Protein 8VJN (pdb70)

Secondary structure (DSSP, 8-state):
-TTHHHHHHHHHHHHHHHHHHTT-SSHHHHHHHHHHHHHHHHHHHHHHHHH-/-TTHHHHHHHHHHHHHHHHHHTT-SSHHHHHHHHHHHHHHHHHHHHHHHH-/-TTHHHHHHHHHHHHHHHHHHTT-SSHHHHHHHHHHHHHHHHHHHHHHHHH-/--SHHHHHHHHHHHHHHHHHGGG-SSHHHHHHHHHHHHHHHHHHHHHHHHH-

Radius of gyration: 17.97 Å; Cα contacts (8 Å, |Δi|>4): 134; chains: 4; bounding box: 49×28×46 Å

Nearest PDB structures (foldseek):
  8vjn-assembly2_D  TM=9.919E-01  e=1.220E-06  Myxococcus xanthus
  8vjn-assembly2_B  TM=1.003E+00  e=1.495E-06  Myxococcus xanthus
  1tmx-assembly1_A  TM=6.939E-01  e=4.596E+00  Pimelobacter simplex
  7p4t-assembly1_B  TM=7.097E-01  e=5.630E+00  Mus musculus
  7p4t-assembly1_A  TM=6.017E-01  e=5.630E+00  Mus musculus

Solvent-accessible surface area: 11052 Å² total; per-residue (Å²): 88,90,21,92,140,12,9,53,154,9,48,65,6,0,78,107,0,27,68,24,1,70,116,30,164,88,68,24,18,85,49,6,0,63,76,0,0,84,19,0,53,54,22,0,110,40,0,74,116,14,24,93,138,85,27,99,138,13,13,50,156,8,58,62,5,13,100,106,0,39,66,21,0,83,127,29,171,64,45,16,16,84,24,5,0,68,32,2,13,105,11,0,130,42,2,0,93,42,0,91,135,24,70,120,92,27,102,190,27,25,48,145,6,67,67,6,0,88,93,0,39,63,20,1,90,117,37,172,58,59,8,16,89,26,5,0,67,20,5,3,104,9,0,78,66,7,2,97,80,0,68,101,20,41,98,142,86,32,105,193,31,21,51,154,7,50,69,6,0,76,94,0,30,72,20,2,91,114,29,167,88,60,36,17,86,56,4,0,68,80,2,1,96,29,0,69,64,23,0,89,57,0,65,117,22,35,98

Structure (mmCIF, N/CA/C/O backbone):
data_8VJN
#
_entry.id   8VJN
#
_cell.length_a   87.566
_cell.length_b   27.999
_cell.length_c   86.469
_cell.angle_alpha   90.00
_cell.angle_beta   96.83
_cell.angle_gamma   90.00
#
_symmetry.space_group_name_H-M   'C 1 2 1'
#
loop_
_entity.id
_entity.type
_entity.pdbx_description
1 polymer 'Encapsulin nanocompartment cargo protein EncD'
2 non-polymer 'FLAVIN MONONUCLEOTIDE'
3 water water
#
loop_
_atom_site.group_PDB
_atom_site.id
_atom_site.type_symbol
_atom_site.label_atom_id
_atom_site.label_alt_id
_atom_site.label_comp_id
_atom_site.label_asym_id
_atom_site.label_entity_id
_atom_site.label_seq_id
_atom_site.pdbx_PDB_ins_code
_atom_site.Cartn_x
_atom_site.Cartn_y
_atom_site.Cartn_z
_atom_site.occupancy
_atom_site.B_iso_or_equiv
_atom_site.auth_seq_id
_atom_site.auth_comp_id
_atom_site.auth_asym_id
_atom_site.auth_atom_id
_atom_site.pdbx_PDB_model_num
ATOM 1 N N . SER A 1 15 ? 8.187 -1.950 1.287 1.00 98.51 8 SER A N 1
ATOM 2 C CA . SER A 1 15 ? 9.249 -1.354 2.134 1.00 90.33 8 SER A CA 1
ATOM 3 C C . SER A 1 15 ? 10.105 -0.421 1.291 1.00 85.81 8 SER A C 1
ATOM 4 O O . SER A 1 15 ? 10.524 -0.830 0.197 1.00 72.74 8 SER A O 1
ATOM 7 N N . ALA A 1 16 ? 10.320 0.795 1.783 1.00 70.76 9 ALA A N 1
ATOM 8 C CA . ALA A 1 16 ? 11.234 1.705 1.070 1.00 70.62 9 ALA A CA 1
ATOM 9 C C . ALA A 1 16 ? 12.659 1.418 1.549 1.00 65.42 9 ALA A C 1
ATOM 10 O O . ALA A 1 16 ? 13.547 2.234 1.291 1.00 70.88 9 ALA A O 1
ATOM 12 N N . PHE A 1 17 ? 12.861 0.283 2.217 1.00 56.69 10 PHE A N 1
ATOM 13 C CA . PHE A 1 17 ? 14.205 -0.080 2.629 1.00 52.64 10 PHE A CA 1
ATOM 14 C C . PHE A 1 17 ? 14.733 -1.306 1.889 1.00 48.34 10 PHE A C 1
ATOM 15 O O . PHE A 1 17 ? 15.814 -1.805 2.228 1.00 50.09 10 PHE A O 1
ATOM 23 N N . ASP A 1 18 ? 14.015 -1.784 0.870 1.00 51.06 11 ASP A N 1
ATOM 24 C CA . ASP A 1 18 ? 14.429 -3.007 0.187 1.00 46.80 11 ASP A CA 1
ATOM 25 C C . ASP A 1 18 ? 15.768 -2.811 -0.527 1.00 44.22 11 ASP A C 1
ATOM 26 O O . ASP A 1 18 ? 16.688 -3.643 -0.383 1.00 45.17 11 ASP A O 1
ATOM 31 N N . ARG A 1 19 ? 15.933 -1.667 -1.219 1.00 36.14 12 ARG A N 1
ATOM 32 C CA . ARG A 1 19 ? 17.208 -1.388 -1.888 1.00 47.39 12 ARG A CA 1
ATOM 33 C C . ARG A 1 19 ? 18.311 -1.164 -0.866 1.00 41.86 12 ARG A C 1
ATOM 34 O O . ARG A 1 19 ? 19.468 -1.601 -1.054 1.00 43.63 12 ARG A O 1
ATOM 42 N N . ASP A 1 20 ? 17.949 -0.494 0.228 1.00 50.74 13 ASP A N 1
ATOM 43 C CA . ASP A 1 20 ? 18.879 -0.244 1.311 1.00 33.39 13 ASP A CA 1
ATOM 44 C C . ASP A 1 20 ? 19.481 -1.528 1.816 1.00 32.72 13 ASP A C 1
ATOM 45 O O . ASP A 1 20 ? 20.700 -1.657 1.858 1.00 35.97 13 ASP A O 1
ATOM 50 N N . PHE A 1 21 ? 18.646 -2.505 2.173 1.00 27.64 14 PHE A N 1
ATOM 51 C CA . PHE A 1 21 ? 19.184 -3.730 2.767 1.00 38.14 14 PHE A CA 1
ATOM 52 C C . PHE A 1 21 ? 19.990 -4.530 1.760 1.00 46.39 14 PHE A C 1
ATOM 53 O O . PHE A 1 21 ? 20.999 -5.167 2.136 1.00 36.04 14 PHE A O 1
ATOM 61 N N . GLY A 1 22 ? 19.607 -4.444 0.469 1.00 46.09 15 GLY A N 1
ATOM 62 C CA . GLY A 1 22 ? 20.425 -5.061 -0.563 1.00 30.09 15 GLY A CA 1
ATOM 63 C C . GLY A 1 22 ? 21.834 -4.516 -0.623 1.00 47.12 15 GLY A C 1
ATOM 64 O O . GLY A 1 22 ? 22.754 -5.229 -1.061 1.00 25.76 15 GLY A O 1
ATOM 65 N N . TYR A 1 23 ? 22.027 -3.249 -0.209 1.00 36.92 16 TYR A N 1
ATOM 66 C CA . TYR A 1 23 ? 23.378 -2.695 -0.093 1.00 30.93 16 TYR A CA 1
ATOM 67 C C . TYR A 1 23 ? 23.951 -2.802 1.321 1.00 39.24 16 TYR A C 1
ATOM 68 O O . TYR A 1 23 ? 25.177 -2.865 1.493 1.00 32.30 16 TYR A O 1
ATOM 77 N N . LEU A 1 24 ? 23.081 -2.846 2.327 1.00 33.28 17 LEU A N 1
ATOM 78 C CA . LEU A 1 24 ? 23.509 -2.794 3.719 1.00 35.10 17 LEU A CA 1
ATOM 79 C C . LEU A 1 24 ? 24.242 -4.062 4.114 1.00 40.35 17 LEU A C 1
ATOM 80 O O . LEU A 1 24 ? 25.324 -3.997 4.725 1.00 35.27 17 LEU A O 1
ATOM 85 N N . MET A 1 25 ? 23.678 -5.235 3.772 1.00 34.56 18 MET A N 1
ATOM 86 C CA . MET A 1 25 ? 24.342 -6.481 4.168 1.00 41.70 18 MET A CA 1
ATOM 87 C C . MET A 1 25 ? 25.713 -6.705 3.515 1.00 34.23 18 MET A C 1
ATOM 88 O O . MET A 1 25 ? 26.649 -7.099 4.253 1.00 41.25 18 MET A O 1
ATOM 93 N N . PRO A 1 26 ? 25.941 -6.476 2.210 1.00 36.25 19 PRO A N 1
ATOM 94 C CA . PRO A 1 26 ? 27.329 -6.541 1.700 1.00 40.21 19 PRO A CA 1
ATOM 95 C C . PRO A 1 26 ? 28.269 -5.559 2.382 1.00 39.80 19 PRO A C 1
ATOM 96 O O . PRO A 1 26 ? 29.458 -5.863 2.557 1.00 40.32 19 PRO A O 1
ATOM 100 N N . PHE A 1 27 ? 27.755 -4.388 2.777 1.00 39.58 20 PHE A N 1
ATOM 101 C CA . PHE A 1 27 ? 28.558 -3.417 3.508 1.00 39.22 20 PHE A CA 1
ATOM 102 C C . PHE A 1 27 ? 29.009 -3.977 4.858 1.00 33.39 20 PHE A C 1
ATOM 103 O O . PHE A 1 27 ? 30.193 -3.884 5.216 1.00 36.66 20 PHE A O 1
ATOM 111 N N . LEU A 1 28 ? 28.076 -4.552 5.619 1.00 35.35 21 LEU A N 1
ATOM 112 C CA . LEU A 1 28 ? 28.430 -5.245 6.867 1.00 46.38 21 LEU A CA 1
ATOM 113 C C . LEU A 1 28 ? 29.495 -6.314 6.641 1.00 45.22 21 LEU A C 1
ATOM 114 O O . LEU A 1 28 ? 30.422 -6.456 7.453 1.00 43.27 21 LEU A O 1
ATOM 119 N N . ASP A 1 29 ? 29.402 -7.048 5.525 1.00 39.77 22 ASP A N 1
ATOM 120 C CA . ASP A 1 29 ? 30.431 -8.043 5.234 1.00 39.65 22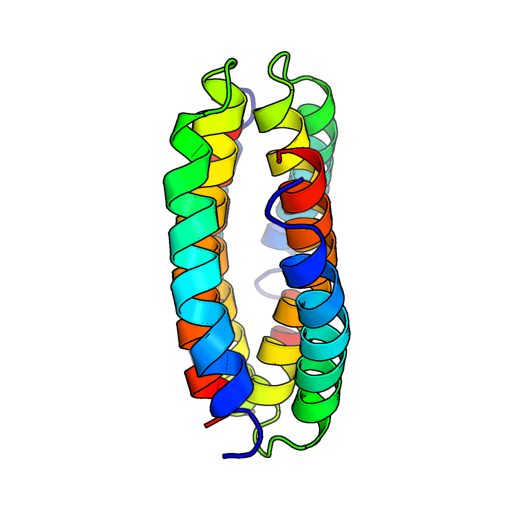 ASP A CA 1
ATOM 121 C C . ASP A 1 29 ? 31.796 -7.394 5.010 1.00 40.85 22 ASP A C 1
ATOM 122 O O . ASP A 1 29 ? 32.813 -7.865 5.544 1.00 39.44 22 ASP A O 1
ATOM 127 N N . ARG A 1 30 ? 31.833 -6.307 4.239 1.00 39.74 23 ARG A N 1
ATOM 128 C CA . ARG A 1 30 ? 33.100 -5.619 4.006 1.00 41.22 23 ARG A CA 1
ATOM 129 C C . ARG A 1 30 ? 33.701 -5.064 5.299 1.00 44.38 23 ARG A C 1
ATOM 130 O O . ARG A 1 30 ? 34.926 -5.103 5.477 1.00 57.42 23 ARG A O 1
ATOM 138 N N . VAL A 1 31 ? 32.875 -4.583 6.235 1.00 35.59 24 VAL A N 1
ATOM 139 C CA . VAL A 1 31 ? 33.472 -4.098 7.487 1.00 49.50 24 VAL A CA 1
ATOM 140 C C . VAL A 1 31 ? 33.996 -5.270 8.323 1.00 39.15 24 VAL A C 1
ATOM 141 O O . VAL A 1 31 ? 35.053 -5.166 8.968 1.00 42.56 24 VAL A O 1
ATOM 145 N N . ALA A 1 32 ? 33.305 -6.416 8.275 1.00 34.68 25 ALA A N 1
ATOM 146 C CA . ALA A 1 32 ? 33.817 -7.605 8.961 1.00 44.53 25 ALA A CA 1
ATOM 147 C C . ALA A 1 32 ? 35.150 -8.041 8.381 1.00 38.09 25 ALA A C 1
ATOM 148 O O . ALA A 1 32 ? 36.077 -8.375 9.123 1.00 48.11 25 ALA A O 1
ATOM 150 N N . ALA A 1 33 ? 35.282 -7.995 7.058 1.00 50.79 26 ALA A N 1
ATOM 151 C CA . ALA A 1 33 ? 36.555 -8.351 6.433 1.00 45.73 26 ALA A CA 1
ATOM 152 C C . ALA A 1 33 ? 37.636 -7.334 6.755 1.00 43.33 26 ALA A C 1
ATOM 153 O O . ALA A 1 33 ? 38.808 -7.687 6.901 1.00 58.57 26 ALA A O 1
ATOM 155 N N . ALA A 1 34 ? 37.268 -6.066 6.867 1.00 51.01 27 ALA A N 1
ATOM 156 C CA . ALA A 1 34 ? 38.266 -5.054 7.143 1.00 44.41 27 ALA A CA 1
ATOM 157 C C . ALA A 1 34 ? 38.711 -5.086 8.595 1.00 52.24 27 ALA A C 1
ATOM 158 O O . ALA A 1 34 ? 39.756 -4.515 8.924 1.00 54.90 27 ALA A O 1
ATOM 160 N N . ALA A 1 35 ? 37.928 -5.729 9.464 1.00 53.64 28 ALA A N 1
ATOM 161 C CA . ALA A 1 35 ? 38.327 -5.873 10.861 1.00 49.63 28 ALA A CA 1
ATOM 162 C C . ALA A 1 35 ? 39.672 -6.574 10.990 1.00 57.04 28 ALA A C 1
ATOM 163 O O . ALA A 1 35 ? 40.531 -6.138 11.765 1.00 59.97 28 ALA A O 1
ATOM 165 N N . SER A 1 36 ? 39.907 -7.558 10.121 1.00 67.24 29 SER A N 1
ATOM 166 C CA . SER A 1 36 ? 41.109 -8.434 10.145 1.00 72.51 29 SER A CA 1
ATOM 167 C C . SER A 1 36 ? 42.373 -7.643 9.829 1.00 69.26 29 SER A C 1
ATOM 168 O O . SER A 1 36 ? 43.458 -8.117 10.166 1.00 84.04 29 SER A O 1
ATOM 171 N N . ASP A 1 37 ? 42.225 -6.497 9.187 1.00 64.77 30 ASP A N 1
ATOM 172 C CA . ASP A 1 37 ? 43.393 -5.730 8.702 1.00 66.93 30 ASP A CA 1
ATOM 173 C C . ASP A 1 37 ? 43.693 -4.611 9.688 1.00 63.71 30 ASP A C 1
ATOM 174 O O . ASP A 1 37 ? 44.562 -3.789 9.399 1.00 74.62 30 ASP A O 1
ATOM 179 N N . LEU A 1 38 ? 42.966 -4.573 10.796 1.00 61.98 31 LEU A N 1
ATOM 180 C CA . LEU A 1 38 ? 43.280 -3.580 11.846 1.00 65.01 31 LEU A CA 1
ATOM 181 C C . LEU A 1 38 ? 44.543 -4.059 12.559 1.00 64.72 31 LEU A C 1
ATOM 182 O O . LEU A 1 38 ? 44.830 -5.257 12.515 1.00 73.37 31 LEU A O 1
ATOM 187 N N . GLU A 1 39 ? 45.268 -3.136 13.168 1.00 76.64 32 GLU A N 1
ATOM 188 C CA . GLU A 1 39 ? 46.650 -3.420 13.615 1.00 76.65 32 GLU A CA 1
ATOM 189 C C . GLU A 1 39 ? 46.624 -3.761 15.107 1.00 74.90 32 GLU A C 1
ATOM 190 O O . GLU A 1 39 ? 47.225 -4.773 15.474 1.00 65.63 32 GLU A O 1
ATOM 196 N N . ASP A 1 40 ? 45.931 -2.948 15.912 1.00 81.69 33 ASP A N 1
ATOM 197 C CA . ASP A 1 40 ? 45.693 -3.276 17.341 1.00 68.57 33 ASP A CA 1
ATOM 198 C C . ASP A 1 40 ? 44.825 -4.525 17.388 1.00 64.72 33 ASP A C 1
ATOM 199 O O . ASP A 1 40 ? 43.749 -4.523 16.779 1.00 71.88 33 ASP A O 1
ATOM 204 N N . ALA A 1 41 ? 45.294 -5.557 18.071 1.00 58.71 34 ALA A N 1
ATOM 205 C CA . ALA A 1 41 ? 44.559 -6.819 18.067 1.00 56.17 34 ALA A CA 1
ATOM 206 C C . ALA A 1 41 ? 43.234 -6.705 18.809 1.00 55.84 34 ALA A C 1
ATOM 207 O O . ALA A 1 41 ? 42.251 -7.356 18.430 1.00 60.25 34 ALA A O 1
ATOM 209 N N . SER A 1 42 ? 43.191 -5.898 19.871 1.00 58.03 35 SER A N 1
ATOM 210 C CA . SER A 1 42 ? 4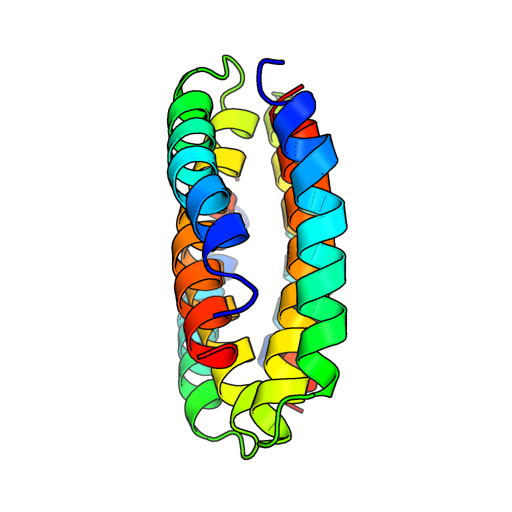1.944 -5.715 20.608 1.00 62.40 35 SER A CA 1
ATOM 211 C C . SER A 1 42 ? 40.884 -5.026 19.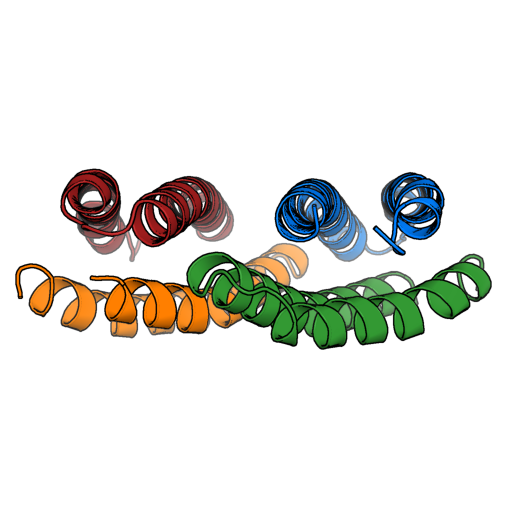753 1.00 61.87 35 SER A C 1
ATOM 212 O O . SER A 1 42 ? 39.705 -5.392 19.809 1.00 66.14 35 SER A O 1
ATOM 215 N N . ALA A 1 43 ? 41.283 -4.032 18.951 1.00 59.60 36 ALA A N 1
ATOM 216 C CA . ALA A 1 43 ? 40.357 -3.434 17.990 1.00 53.71 36 ALA A CA 1
ATOM 217 C C . ALA A 1 43 ? 39.873 -4.461 16.968 1.00 51.25 36 ALA A C 1
ATOM 218 O O . ALA A 1 43 ? 38.703 -4.441 16.570 1.00 62.22 36 ALA A O 1
ATOM 220 N N . ARG A 1 44 ? 40.752 -5.375 16.550 1.00 47.54 37 ARG A N 1
ATOM 221 C CA . ARG A 1 44 ? 40.353 -6.431 15.620 1.00 54.62 37 ARG A CA 1
ATOM 222 C C . ARG A 1 44 ? 39.272 -7.318 16.219 1.00 53.84 37 ARG A C 1
ATOM 223 O O . ARG A 1 44 ? 38.245 -7.583 15.577 1.00 50.40 37 ARG A O 1
ATOM 231 N N . ALA A 1 45 ? 39.479 -7.755 17.464 1.00 46.83 38 ALA A N 1
ATOM 232 C CA . ALA A 1 45 ? 38.482 -8.560 18.161 1.00 47.58 38 ALA A CA 1
ATOM 233 C C . ALA A 1 45 ? 37.173 -7.799 18.352 1.00 44.48 38 ALA A C 1
ATOM 234 O O . ALA A 1 45 ? 36.081 -8.344 18.125 1.00 46.80 38 ALA A O 1
ATOM 236 N N . GLU A 1 46 ? 37.271 -6.529 18.743 1.00 41.43 39 GLU A N 1
ATOM 237 C CA . GLU A 1 46 ? 36.078 -5.759 19.051 1.00 49.96 39 GLU A CA 1
ATOM 238 C C . GLU A 1 46 ? 35.242 -5.520 17.812 1.00 42.33 39 GLU A C 1
ATOM 239 O O . GLU A 1 46 ? 34.018 -5.714 17.836 1.00 54.17 39 GLU A O 1
ATOM 245 N N . LEU A 1 47 ? 35.886 -5.129 16.712 1.00 47.07 40 LEU A N 1
ATOM 246 C CA . LEU A 1 47 ? 35.152 -4.920 15.469 1.00 52.48 40 LEU A CA 1
ATOM 247 C C . LEU A 1 47 ? 34.571 -6.228 14.941 1.00 46.45 40 LEU A C 1
ATOM 248 O O . LEU A 1 47 ? 33.455 -6.233 14.402 1.00 48.55 40 LEU A O 1
ATOM 253 N N . THR A 1 48 ? 35.311 -7.340 15.053 1.00 39.45 41 THR A N 1
ATOM 254 C CA . THR A 1 48 ? 34.780 -8.617 14.554 1.00 45.54 41 THR A CA 1
ATOM 255 C C . THR A 1 48 ? 33.484 -8.989 15.260 1.00 54.70 41 THR A C 1
ATOM 256 O O . THR A 1 48 ? 32.460 -9.296 14.609 1.00 58.82 41 THR A O 1
ATOM 260 N N . ARG A 1 49 ? 33.509 -8.946 16.600 1.00 55.09 42 ARG A N 1
ATOM 261 C CA . ARG A 1 49 ? 32.329 -9.258 17.399 1.00 46.70 42 ARG A CA 1
ATOM 262 C C . ARG A 1 49 ? 31.181 -8.299 17.072 1.00 48.50 42 ARG A C 1
ATOM 263 O O . ARG A 1 49 ? 30.019 -8.722 16.899 1.00 49.77 42 ARG A O 1
ATOM 271 N N . LEU A 1 50 ? 31.514 -7.008 16.937 1.00 42.79 43 LEU A N 1
ATOM 272 C CA . LEU A 1 50 ? 30.535 -6.000 16.543 1.00 53.79 43 LEU A CA 1
ATOM 273 C C . LEU A 1 50 ? 29.879 -6.333 15.210 1.00 37.76 43 LEU A C 1
ATOM 274 O O . LEU A 1 50 ? 28.662 -6.217 15.074 1.00 42.80 43 LEU A O 1
ATOM 279 N N . MET A 1 51 ? 30.655 -6.749 14.213 1.00 49.05 44 MET A N 1
ATOM 280 C CA . MET A 1 51 ? 30.052 -7.009 12.908 1.00 37.86 44 MET A CA 1
ATOM 281 C C . MET A 1 51 ? 29.143 -8.220 12.918 1.00 44.92 44 MET A C 1
ATOM 282 O O . MET A 1 51 ? 28.092 -8.186 12.257 1.00 50.11 44 MET A O 1
ATOM 287 N N . VAL A 1 52 ? 29.531 -9.281 13.652 1.00 40.93 45 VAL A N 1
ATOM 288 C CA . VAL A 1 52 ? 28.642 -10.426 13.879 1.00 36.38 45 VAL A CA 1
ATOM 289 C C . VAL A 1 52 ? 27.288 -9.970 14.423 1.00 40.70 45 VAL A C 1
ATOM 290 O O . VAL A 1 52 ? 26.217 -10.322 13.880 1.00 38.65 45 VAL A O 1
ATOM 294 N N . GLU A 1 53 ? 27.316 -9.166 15.506 1.00 48.57 46 GLU A N 1
ATOM 295 C CA . GLU A 1 53 ? 26.060 -8.708 16.101 1.00 38.88 46 GLU A CA 1
ATOM 296 C C . GLU A 1 53 ? 25.287 -7.820 15.147 1.00 34.57 46 GLU A C 1
ATOM 297 O O . GLU A 1 53 ? 24.059 -7.902 15.078 1.00 42.86 46 GLU A O 1
ATOM 303 N N . GLU A 1 54 ? 25.993 -6.944 14.436 1.00 37.50 47 GLU A N 1
ATOM 304 C CA . GLU A 1 54 ? 25.372 -6.056 13.463 1.00 40.48 47 GLU A CA 1
ATOM 305 C C . GLU A 1 54 ? 24.588 -6.840 12.433 1.00 37.80 47 GLU A C 1
ATOM 306 O O . GLU A 1 54 ? 23.481 -6.442 12.049 1.00 41.89 47 GLU A O 1
ATOM 312 N N . LYS A 1 55 ? 25.143 -7.974 12.001 1.00 37.56 48 LYS A N 1
ATOM 313 C CA . LYS A 1 55 ? 24.456 -8.821 11.037 1.00 31.18 48 LYS A CA 1
ATOM 314 C C . LYS A 1 55 ? 23.166 -9.372 11.617 1.00 36.90 48 LYS A C 1
ATOM 315 O O . LYS A 1 55 ? 22.086 -9.258 10.999 1.00 31.62 48 LYS A O 1
ATOM 321 N N . ALA A 1 56 ? 23.245 -9.941 12.834 1.00 38.99 49 ALA A N 1
ATOM 322 C CA . ALA A 1 56 ? 22.044 -10.501 13.460 1.00 34.41 49 ALA A CA 1
ATOM 323 C C . ALA A 1 56 ? 20.991 -9.420 13.691 1.00 45.41 49 ALA A C 1
ATOM 324 O O . ALA A 1 56 ? 19.797 -9.603 13.385 1.00 46.01 49 ALA A O 1
ATOM 326 N N . ARG A 1 57 ? 21.437 -8.271 14.216 1.00 27.67 50 ARG A N 1
ATOM 327 C CA . ARG A 1 57 ? 20.536 -7.181 14.547 1.00 31.50 50 ARG A CA 1
ATOM 328 C C . ARG A 1 57 ? 19.876 -6.596 13.307 1.00 36.05 50 ARG A C 1
ATOM 329 O O . ARG A 1 57 ? 18.667 -6.338 13.322 1.00 38.51 50 ARG A O 1
ATOM 337 N N . TRP A 1 58 ? 20.620 -6.393 12.219 1.00 23.26 51 TRP A N 1
ATOM 338 C CA . TRP A 1 58 ? 19.944 -5.845 11.041 1.00 34.55 51 TRP A CA 1
ATOM 339 C C . TRP A 1 58 ? 19.007 -6.850 10.383 1.00 40.06 51 TRP A C 1
ATOM 340 O O . TRP A 1 58 ? 18.006 -6.420 9.796 1.00 31.49 51 TRP A O 1
ATOM 351 N N . GLN A 1 59 ? 19.265 -8.174 10.509 1.00 34.90 52 GLN A N 1
ATOM 352 C CA . GLN A 1 59 ? 18.258 -9.149 10.070 1.00 31.12 52 GLN A C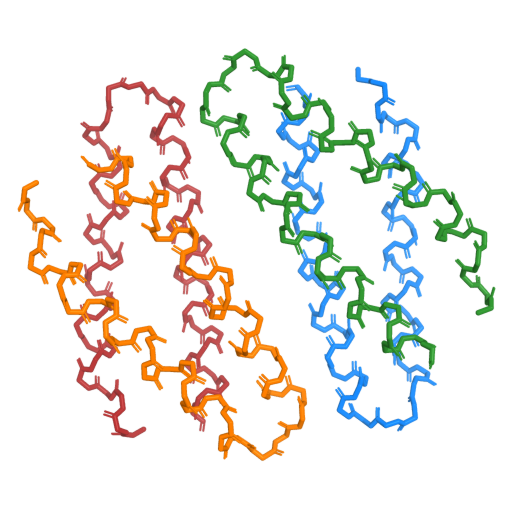A 1
ATOM 353 C C . GLN A 1 59 ? 16.972 -9.011 10.867 1.00 42.63 52 GLN A C 1
ATOM 354 O O . GLN A 1 59 ? 15.865 -9.077 10.298 1.00 43.70 52 GLN A O 1
ATOM 360 N N . ARG A 1 60 ? 17.097 -8.801 12.189 1.00 43.60 53 ARG A N 1
ATOM 361 C CA . ARG A 1 60 ? 15.922 -8.499 13.015 1.00 38.79 53 ARG A CA 1
ATOM 362 C C . ARG A 1 60 ? 15.236 -7.201 12.578 1.00 38.39 53 ARG A C 1
ATOM 363 O O . ARG A 1 60 ? 14.009 -7.158 12.459 1.00 44.54 53 ARG A O 1
ATOM 371 N N . ILE A 1 61 ? 15.992 -6.114 12.428 1.00 39.56 54 ILE A N 1
ATOM 372 C CA . ILE A 1 61 ? 15.390 -4.829 12.062 1.00 32.79 54 ILE A CA 1
ATOM 373 C C . ILE A 1 61 ? 14.637 -4.966 10.744 1.00 42.82 54 ILE A C 1
ATOM 374 O O . ILE A 1 61 ? 13.519 -4.455 10.594 1.00 39.91 54 ILE A O 1
ATOM 379 N N . GLN A 1 62 ? 15.203 -5.739 9.806 1.00 37.48 55 GLN A N 1
ATOM 380 C CA . GLN A 1 62 ? 14.524 -5.973 8.540 1.00 34.46 55 GLN A CA 1
ATOM 381 C C . GLN A 1 62 ? 13.210 -6.725 8.767 1.00 38.69 55 GLN A C 1
ATOM 382 O O . GLN A 1 62 ? 12.194 -6.415 8.126 1.00 41.58 55 GLN A O 1
ATOM 388 N N . GLU A 1 63 ? 13.185 -7.656 9.735 1.00 37.35 56 GLU A N 1
ATOM 389 C CA . GLU A 1 63 ? 11.901 -8.245 10.145 1.00 47.70 56 GLU A CA 1
ATOM 390 C C . GLU A 1 63 ? 10.925 -7.203 10.704 1.00 41.28 56 GLU A C 1
ATOM 391 O O . GLU A 1 63 ? 9.731 -7.243 10.388 1.00 47.20 56 GLU A O 1
ATOM 397 N N . LEU A 1 64 ? 11.399 -6.299 11.576 1.00 40.38 57 LEU A N 1
ATOM 398 C CA . LEU A 1 64 ? 10.492 -5.319 12.181 1.00 42.91 57 LEU A CA 1
ATOM 399 C C . LEU A 1 64 ? 9.959 -4.325 11.149 1.00 57.93 57 LEU A C 1
ATOM 400 O O . LEU A 1 64 ? 8.868 -3.767 11.330 1.00 62.21 57 LEU A O 1
ATOM 405 N N . LEU A 1 65 ? 10.697 -4.093 10.063 1.00 46.84 58 LEU A N 1
ATOM 406 C CA . LEU A 1 65 ? 10.237 -3.122 9.079 1.00 53.89 58 LEU A CA 1
ATOM 407 C C . LEU A 1 65 ? 9.208 -3.714 8.123 1.00 59.80 58 LEU A C 1
ATOM 408 O O . LEU A 1 65 ? 8.391 -2.972 7.570 1.00 70.99 58 LEU A O 1
ATOM 413 N N . GLY A 1 66 ? 9.228 -5.027 7.913 1.00 62.44 59 GLY A N 1
ATOM 414 C CA . GLY A 1 66 ? 8.290 -5.658 6.995 1.00 62.88 59 GLY A CA 1
ATOM 415 C C . GLY A 1 66 ? 6.831 -5.593 7.429 1.00 79.51 59 GLY A C 1
ATOM 416 O O . GLY A 1 66 ? 6.446 -6.051 8.513 1.00 78.55 59 GLY A O 1
ATOM 417 N N . SER B 1 15 ? 3.938 -8.542 39.526 1.00 74.15 8 SER B N 1
ATOM 418 C CA . SER B 1 15 ? 4.023 -8.518 40.985 1.00 81.14 8 SER B CA 1
ATOM 419 C C . SER B 1 15 ? 5.052 -9.545 41.472 1.00 81.52 8 SER B C 1
ATOM 420 O O . SER B 1 15 ? 5.774 -9.305 42.443 1.00 84.15 8 SER B O 1
ATOM 423 N N . ALA B 1 16 ? 5.122 -10.686 40.779 1.00 75.29 9 ALA B N 1
ATOM 424 C CA . ALA B 1 16 ? 6.022 -11.786 41.124 1.00 61.03 9 ALA B CA 1
ATOM 425 C C . ALA B 1 16 ? 7.492 -11.485 40.833 1.00 66.50 9 ALA B C 1
ATOM 426 O O . ALA B 1 16 ? 8.354 -12.301 41.179 1.00 72.69 9 ALA B O 1
ATOM 428 N N . PHE B 1 17 ? 7.808 -10.362 40.197 1.00 62.98 10 PHE B N 1
ATOM 429 C CA . PHE B 1 17 ? 9.172 -10.056 39.818 1.00 46.57 10 PHE B CA 1
ATOM 430 C C . PHE B 1 17 ? 9.721 -8.810 40.488 1.00 52.52 10 PHE B C 1
ATOM 431 O O . PHE B 1 17 ? 10.831 -8.386 40.145 1.00 59.87 10 PHE B O 1
ATOM 439 N N . ASP B 1 18 ? 8.976 -8.205 41.413 1.00 51.69 11 ASP B N 1
ATOM 440 C CA . ASP B 1 18 ? 9.439 -6.987 42.066 1.00 44.91 11 ASP B CA 1
ATOM 441 C C . ASP B 1 18 ? 10.725 -7.225 42.848 1.00 50.75 11 ASP 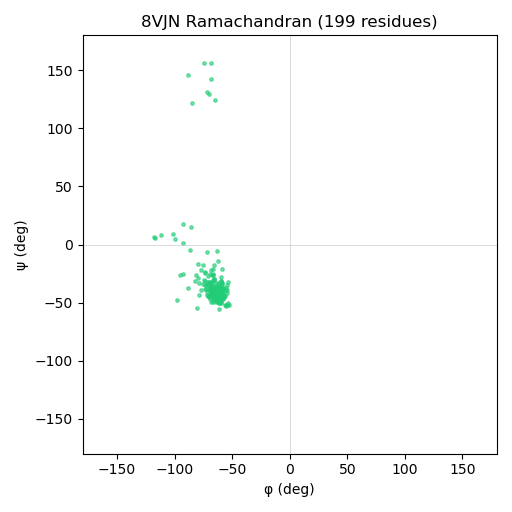B C 1
ATOM 442 O O . ASP B 1 18 ? 11.659 -6.405 42.782 1.00 53.01 11 ASP B O 1
ATOM 447 N N . ARG B 1 19 ? 10.800 -8.349 43.585 1.00 40.20 12 ARG B N 1
ATOM 448 C CA . ARG B 1 19 ? 12.019 -8.645 44.333 1.00 40.71 12 ARG B CA 1
ATOM 449 C C . ARG B 1 19 ? 13.169 -8.937 43.379 1.00 34.51 12 ARG B C 1
ATOM 450 O O . ARG B 1 19 ? 14.309 -8.502 43.606 1.00 39.66 12 ARG B O 1
ATOM 458 N N . ASP B 1 20 ? 12.870 -9.641 42.290 1.00 35.50 13 ASP B N 1
ATOM 459 C CA . ASP B 1 20 ? 13.868 -9.911 41.266 1.00 33.36 13 ASP B CA 1
ATOM 460 C C . ASP B 1 20 ? 14.505 -8.623 40.753 1.00 35.43 13 ASP B C 1
ATOM 461 O O . ASP B 1 20 ? 15.724 -8.481 40.793 1.00 43.97 13 ASP B O 1
ATOM 466 N N . PHE B 1 21 ? 13.691 -7.644 40.339 1.00 42.51 14 PHE B N 1
ATOM 467 C CA . PHE B 1 21 ? 14.228 -6.392 39.804 1.00 41.36 14 PHE B CA 1
ATOM 468 C C . PHE B 1 21 ? 14.976 -5.601 40.855 1.00 42.10 14 PHE B C 1
ATOM 469 O O . PHE B 1 21 ? 16.015 -4.975 40.546 1.00 37.46 14 PHE B O 1
ATOM 477 N N . GLY B 1 22 ? 14.470 -5.651 42.100 1.00 40.35 15 GLY B N 1
ATOM 478 C CA . GLY B 1 22 ? 15.165 -5.051 43.212 1.00 34.83 15 GLY B CA 1
ATOM 479 C C . GLY B 1 22 ? 16.587 -5.532 43.354 1.00 32.04 15 GLY B C 1
ATOM 480 O O . GLY B 1 22 ? 17.453 -4.763 43.751 1.00 40.32 15 GLY B O 1
ATOM 481 N N . TYR B 1 23 ? 16.844 -6.807 43.042 1.00 36.18 16 TYR B N 1
ATOM 482 C CA . TYR B 1 23 ? 18.217 -7.320 43.059 1.00 32.09 16 TYR B CA 1
ATOM 483 C C . TYR B 1 23 ? 18.920 -7.233 41.712 1.00 35.49 16 TYR B C 1
ATOM 484 O O . TYR B 1 23 ? 20.159 -7.190 41.670 1.00 39.19 16 TYR B O 1
ATOM 493 N N . LEU B 1 24 ? 18.168 -7.217 40.619 1.00 41.66 17 LEU B N 1
ATOM 494 C CA . LEU B 1 24 ? 18.780 -7.238 39.297 1.00 36.38 17 LEU B CA 1
ATOM 495 C C . LEU B 1 24 ? 19.511 -5.939 39.009 1.00 43.73 17 LEU B C 1
ATOM 496 O O . LEU B 1 24 ? 20.673 -5.967 38.584 1.00 43.50 17 LEU B O 1
ATOM 501 N N . MET B 1 25 ? 18.859 -4.788 39.227 1.00 36.86 18 MET B N 1
ATOM 502 C CA . MET B 1 25 ? 19.507 -3.528 38.852 1.00 38.57 18 MET B CA 1
ATOM 503 C C . MET B 1 25 ? 20.816 -3.225 39.613 1.00 38.19 18 MET B C 1
ATOM 504 O O . MET B 1 25 ? 21.790 -2.821 38.952 1.00 48.69 18 MET B O 1
ATOM 509 N N . PRO B 1 26 ? 20.927 -3.414 40.946 1.00 45.01 19 PRO B N 1
ATOM 510 C CA . PRO B 1 26 ? 22.264 -3.335 41.579 1.00 37.77 19 PRO B CA 1
ATOM 511 C C . PRO B 1 26 ? 23.268 -4.332 41.032 1.00 39.98 19 PRO B C 1
ATOM 512 O O . PRO B 1 26 ? 24.463 -4.018 40.952 1.00 51.12 19 PRO B O 1
ATOM 516 N N . PHE B 1 27 ? 22.820 -5.517 40.628 1.00 47.88 20 PHE B N 1
ATOM 517 C CA . PHE B 1 27 ? 23.707 -6.455 39.944 1.00 45.19 20 PHE B CA 1
ATOM 518 C C . PHE B 1 27 ? 24.213 -5.881 38.613 1.00 37.01 20 PHE B C 1
ATOM 519 O O . PHE B 1 27 ? 25.409 -5.965 38.321 1.00 39.20 20 PHE B O 1
ATOM 527 N N . LEU B 1 28 ? 23.323 -5.279 37.813 1.00 38.59 21 LEU B N 1
ATOM 528 C CA . LEU B 1 28 ? 23.709 -4.656 36.540 1.00 47.93 21 LEU B CA 1
ATOM 529 C C . LEU B 1 28 ? 24.746 -3.556 36.739 1.00 51.94 21 LEU B C 1
ATOM 530 O O . LEU B 1 28 ? 25.696 -3.432 35.947 1.00 42.39 21 LEU B O 1
ATOM 535 N N . ASP B 1 29 ? 24.600 -2.762 37.806 1.00 46.13 22 ASP B N 1
ATOM 536 C CA . ASP B 1 29 ? 25.630 -1.763 38.079 1.00 37.69 22 ASP B CA 1
ATOM 537 C C . ASP B 1 29 ? 26.949 -2.418 38.461 1.00 40.89 22 ASP B C 1
ATOM 538 O O . ASP B 1 29 ? 28.018 -1.947 38.056 1.00 50.38 22 ASP B O 1
ATOM 543 N N . ARG B 1 30 ? 26.900 -3.502 39.242 1.00 44.70 23 ARG B N 1
ATOM 544 C CA . ARG B 1 30 ? 28.134 -4.177 39.642 1.00 45.01 23 ARG B CA 1
ATOM 545 C C . ARG B 1 30 ? 28.850 -4.804 38.452 1.00 41.03 23 ARG B C 1
ATOM 546 O O . ARG B 1 30 ? 30.081 -4.782 38.389 1.00 44.03 23 ARG B O 1
ATOM 554 N N . VAL B 1 31 ? 28.100 -5.355 37.495 1.00 39.91 24 VAL B N 1
ATOM 555 C CA . VAL B 1 31 ? 28.716 -5.895 36.284 1.00 43.15 24 VAL B CA 1
ATOM 556 C C . VAL B 1 31 ? 29.299 -4.774 35.419 1.00 44.64 24 VAL B C 1
ATOM 557 O O . VAL B 1 31 ? 30.408 -4.909 34.869 1.00 47.06 24 VAL B O 1
ATOM 561 N N . ALA B 1 32 ? 28.574 -3.646 35.296 1.00 44.10 25 ALA B N 1
ATOM 562 C CA . ALA B 1 32 ? 29.123 -2.459 34.636 1.00 39.18 25 ALA B CA 1
ATOM 563 C C . ALA B 1 32 ? 30.430 -2.006 35.285 1.00 47.05 25 ALA B C 1
ATOM 564 O O . ALA B 1 32 ? 31.405 -1.692 34.592 1.00 51.51 25 ALA B O 1
ATOM 566 N N . ALA B 1 33 ? 30.472 -1.984 36.622 1.00 46.36 26 ALA B N 1
ATOM 567 C CA . ALA B 1 33 ? 31.681 -1.570 37.331 1.00 40.72 26 ALA B CA 1
ATOM 568 C C . ALA B 1 33 ? 32.814 -2.555 37.106 1.00 42.63 26 ALA B C 1
ATOM 569 O O . ALA B 1 33 ? 33.949 -2.152 36.818 1.00 57.89 26 ALA B O 1
ATOM 571 N N . ALA B 1 34 ? 32.521 -3.855 37.204 1.00 45.53 27 ALA B N 1
ATOM 572 C CA . ALA B 1 34 ? 33.506 -4.885 36.893 1.00 56.95 27 ALA B CA 1
ATOM 573 C C . ALA B 1 34 ? 34.026 -4.803 35.458 1.00 61.70 27 ALA B C 1
ATOM 574 O O . ALA B 1 34 ? 35.106 -5.343 35.178 1.00 59.36 27 ALA B O 1
ATOM 576 N N . ALA B 1 35 ? 33.292 -4.154 34.541 1.00 46.27 28 ALA B N 1
ATOM 577 C CA . ALA B 1 35 ? 33.821 -4.021 33.183 1.00 54.05 28 ALA B CA 1
ATOM 578 C C . ALA B 1 35 ? 35.147 -3.269 33.153 1.00 57.25 28 ALA B C 1
ATOM 579 O O . ALA B 1 35 ? 36.009 -3.582 32.330 1.00 70.50 28 ALA B O 1
ATOM 581 N N . SER B 1 36 ? 35.349 -2.324 34.076 1.00 62.42 29 SER B N 1
ATOM 582 C CA . SER B 1 36 ? 36.557 -1.497 34.093 1.00 62.90 29 SER B CA 1
ATOM 583 C C . SER B 1 36 ? 37.827 -2.300 34.383 1.00 68.32 29 SER B C 1
ATOM 584 O O . SER B 1 36 ? 38.911 -1.936 33.911 1.00 70.70 29 SER B O 1
ATOM 587 N N . ASP B 1 37 ? 37.724 -3.382 35.144 1.00 62.13 30 ASP B N 1
ATOM 588 C CA . ASP B 1 37 ? 38.894 -4.106 35.615 1.00 61.90 30 ASP B CA 1
ATOM 589 C C . ASP B 1 37 ? 39.313 -5.256 34.706 1.00 66.15 30 ASP B C 1
ATOM 590 O O . ASP B 1 37 ? 40.261 -5.973 35.048 1.00 72.44 30 ASP B O 1
ATOM 595 N N . LEU B 1 38 ? 38.626 -5.483 33.588 1.00 55.25 31 LEU B N 1
ATOM 596 C CA . LEU B 1 38 ? 39.076 -6.516 32.666 1.00 57.83 31 LEU B CA 1
ATOM 597 C C . LEU B 1 38 ? 40.381 -6.076 32.021 1.00 60.71 31 LEU B C 1
ATOM 598 O O . LEU B 1 38 ? 40.654 -4.880 31.886 1.00 68.09 31 LEU B O 1
ATOM 603 N N . GLU B 1 39 ? 41.166 -7.049 31.565 1.00 73.33 32 GLU B N 1
ATOM 604 C CA . GLU B 1 39 ? 42.499 -6.754 30.980 1.00 82.25 32 GLU B CA 1
ATOM 605 C C . GLU B 1 39 ? 42.371 -6.294 29.533 1.00 70.35 32 GLU B C 1
ATOM 606 O O . GLU B 1 39 ? 42.890 -5.223 29.209 1.00 70.91 32 GLU B O 1
ATOM 612 N N . ASP B 1 40 ? 41.712 -7.090 28.701 1.00 69.89 33 ASP B N 1
ATOM 613 C CA . ASP B 1 40 ? 41.629 -6.749 27.262 1.00 67.93 33 ASP B CA 1
ATOM 614 C C . ASP B 1 40 ? 40.767 -5.503 27.086 1.00 67.00 33 ASP B C 1
ATOM 615 O O . ASP B 1 40 ? 39.780 -5.351 27.817 1.00 60.96 33 ASP B O 1
ATOM 620 N N . ALA B 1 41 ? 41.158 -4.642 26.153 1.00 62.58 34 ALA B N 1
ATOM 621 C CA . ALA B 1 41 ? 40.374 -3.424 25.881 1.00 59.81 34 ALA B CA 1
ATOM 622 C C . ALA B 1 41 ? 39.098 -3.803 25.134 1.00 60.33 34 ALA B C 1
ATOM 623 O O . ALA B 1 41 ? 38.091 -3.110 25.314 1.00 63.08 34 ALA B O 1
ATOM 625 N N . SER B 1 42 ? 39.153 -4.861 24.327 1.00 58.17 35 SER B N 1
ATOM 626 C CA . SER B 1 42 ? 37.955 -5.316 23.629 1.00 58.69 35 SER B CA 1
ATOM 627 C C . SER B 1 42 ? 36.919 -5.901 24.596 1.00 60.11 35 SER B C 1
ATOM 628 O O . SER B 1 42 ? 35.709 -5.678 24.422 1.00 48.04 35 SER B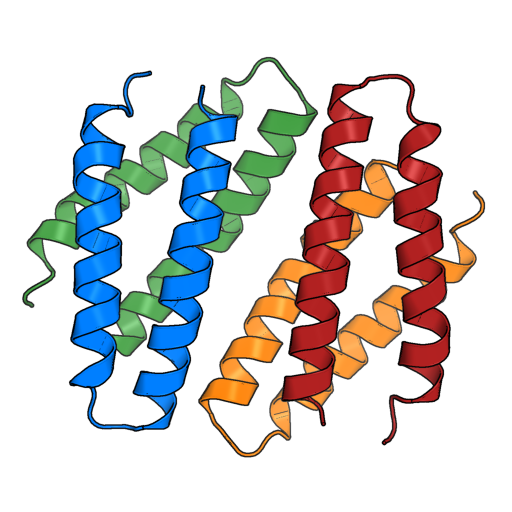 O 1
ATOM 631 N N . ALA B 1 43 ? 37.382 -6.599 25.644 1.00 60.32 36 ALA B N 1
ATOM 632 C CA . ALA B 1 43 ? 36.493 -7.125 26.679 1.00 50.64 36 ALA B CA 1
ATOM 633 C C . ALA B 1 43 ? 35.817 -6.010 27.468 1.00 47.15 36 ALA B C 1
ATOM 634 O O . ALA B 1 43 ? 34.605 -6.077 27.729 1.00 44.92 36 ALA B O 1
ATOM 636 N N . ARG B 1 44 ? 36.576 -4.967 27.825 1.00 47.02 37 ARG B N 1
ATOM 637 C CA . ARG B 1 44 ? 36.010 -3.820 28.534 1.00 50.01 37 ARG B CA 1
ATOM 638 C C . ARG B 1 44 ? 34.970 -3.096 27.694 1.00 56.71 37 ARG B C 1
ATOM 639 O O . ARG B 1 44 ? 33.884 -2.757 28.190 1.00 50.67 37 ARG B O 1
ATOM 647 N N . ALA B 1 45 ? 35.304 -2.802 26.429 1.00 50.88 38 ALA B N 1
ATOM 648 C CA . ALA B 1 45 ? 34.372 -2.079 25.569 1.00 46.46 38 ALA B CA 1
ATOM 649 C C . ALA B 1 45 ? 33.110 -2.895 25.293 1.00 48.17 38 ALA B C 1
ATOM 650 O O . ALA B 1 45 ? 31.994 -2.348 25.305 1.00 40.16 38 ALA B O 1
ATOM 652 N N . GLU B 1 46 ? 33.255 -4.211 25.083 1.00 48.44 39 GLU B N 1
ATOM 653 C CA . GLU B 1 46 ? 32.076 -5.025 24.808 1.00 43.42 39 GLU B CA 1
ATOM 654 C C . GLU B 1 46 ? 31.165 -5.114 26.029 1.00 48.72 39 GLU B C 1
ATOM 655 O O . GLU B 1 46 ? 29.943 -4.927 25.912 1.00 49.66 39 GLU B O 1
ATOM 661 N N . LEU B 1 47 ? 31.727 -5.296 27.225 1.00 40.24 40 LEU B N 1
ATOM 662 C CA . LEU B 1 47 ? 30.860 -5.458 28.421 1.00 42.57 40 LEU B CA 1
ATOM 663 C C . LEU B 1 47 ? 30.215 -4.118 28.770 1.00 42.19 40 LEU B C 1
ATOM 664 O O . LEU B 1 47 ? 29.067 -4.118 29.220 1.00 44.41 40 LEU B O 1
ATOM 669 N N . THR B 1 48 ? 30.932 -3.026 28.551 1.00 38.63 41 THR B N 1
ATOM 670 C CA . THR B 1 48 ? 30.403 -1.688 28.906 1.00 39.77 41 THR B CA 1
ATOM 671 C C . THR B 1 48 ? 29.199 -1.381 28.018 1.00 37.48 41 THR B C 1
ATOM 672 O O . THR B 1 48 ? 28.185 -0.926 28.543 1.00 43.80 41 THR B O 1
ATOM 676 N N . ARG B 1 49 ? 29.315 -1.653 26.714 1.00 47.16 42 ARG B N 1
ATOM 677 C CA . ARG B 1 49 ? 28.206 -1.347 25.769 1.00 45.69 42 ARG B CA 1
ATOM 678 C C . ARG B 1 49 ? 26.999 -2.233 26.104 1.00 49.98 42 ARG B C 1
ATOM 679 O O . ARG B 1 49 ? 25.872 -1.703 26.128 1.00 49.17 42 ARG B O 1
ATOM 687 N N . LEU B 1 50 ? 27.229 -3.526 26.360 1.00 47.82 43 LEU B N 1
ATOM 688 C CA . LEU B 1 50 ? 26.113 -4.425 26.729 1.00 38.94 43 LEU B CA 1
ATOM 689 C C . LEU B 1 50 ? 25.463 -3.889 28.007 1.00 47.40 43 LEU B C 1
ATOM 690 O O . LEU B 1 50 ? 24.233 -3.875 28.063 1.00 50.78 43 LEU B O 1
ATOM 695 N N . MET B 1 51 ? 26.252 -3.425 28.976 1.00 57.82 44 MET B N 1
ATOM 696 C CA . MET B 1 51 ? 25.597 -2.945 30.195 1.00 41.36 44 MET B CA 1
ATOM 697 C C . MET B 1 51 ? 24.760 -1.685 29.932 1.00 45.65 44 MET B C 1
ATOM 698 O O . MET B 1 51 ? 23.634 -1.541 30.467 1.00 49.06 44 MET B O 1
ATOM 703 N N . VAL B 1 52 ? 25.295 -0.771 29.101 1.00 41.58 45 VAL B N 1
ATOM 704 C CA . VAL B 1 52 ? 24.517 0.386 28.638 1.00 38.75 45 VAL B CA 1
ATOM 705 C C . VAL B 1 52 ? 23.197 -0.057 28.022 1.00 43.91 45 VAL B C 1
ATOM 706 O O . VAL B 1 52 ? 22.120 0.432 28.404 1.00 50.66 45 VAL B O 1
ATOM 710 N N . GLU B 1 53 ? 23.259 -1.022 27.087 1.00 46.20 46 GLU B N 1
ATOM 711 C CA . GLU B 1 53 ? 22.039 -1.507 26.436 1.00 43.84 46 GLU B CA 1
ATOM 712 C C . GLU B 1 53 ? 21.140 -2.223 27.437 1.00 39.13 46 GLU B C 1
ATOM 713 O O . GLU B 1 53 ? 19.909 -2.101 27.385 1.00 38.38 46 GLU B O 1
ATOM 719 N N . GLU B 1 54 ? 21.728 -2.975 28.372 1.00 52.51 47 GLU B N 1
ATOM 720 C CA . GLU B 1 54 ? 20.954 -3.800 29.350 1.00 44.68 47 GLU B CA 1
ATOM 721 C C . GLU B 1 54 ? 19.920 -2.990 30.127 1.00 41.72 47 GLU B C 1
ATOM 722 O O . GLU B 1 54 ? 18.817 -3.492 30.317 1.00 40.41 47 GLU B O 1
ATOM 728 N N . LYS B 1 55 ? 20.278 -1.788 30.551 1.00 47.14 48 LYS B N 1
ATOM 729 C CA . LYS B 1 55 ? 19.353 -0.939 31.336 1.00 35.21 48 LYS B CA 1
ATOM 730 C C . LYS B 1 55 ? 18.040 -0.718 30.587 1.00 38.54 48 LYS B C 1
ATOM 731 O O . LYS B 1 55 ? 16.988 -0.968 31.179 1.00 47.13 48 LYS B O 1
ATOM 737 N N . ALA B 1 56 ? 18.104 -0.268 29.335 1.00 48.76 49 ALA B N 1
ATOM 738 C CA . ALA B 1 56 ? 16.878 0.051 28.570 1.00 38.68 49 ALA B CA 1
ATOM 739 C C . ALA B 1 56 ? 16.127 -1.223 28.203 1.00 36.24 49 ALA B C 1
ATOM 740 O O . ALA B 1 56 ? 14.899 -1.177 28.129 1.00 37.00 49 ALA B O 1
ATOM 742 N N . ARG B 1 57 ? 16.859 -2.305 27.979 1.00 39.39 50 ARG B N 1
ATOM 743 C CA . ARG B 1 57 ? 16.212 -3.599 27.672 1.00 37.10 50 ARG B CA 1
ATOM 744 C C . ARG B 1 57 ? 15.440 -4.046 28.913 1.00 40.95 50 ARG B C 1
ATOM 745 O O . ARG B 1 57 ? 14.293 -4.470 28.767 1.00 42.07 50 ARG B O 1
ATOM 753 N N . TRP B 1 58 ? 16.048 -3.907 30.085 1.00 38.88 51 TRP B N 1
ATOM 754 C CA . TRP B 1 58 ? 15.391 -4.345 31.344 1.00 44.58 51 TRP B CA 1
ATOM 755 C C . TRP B 1 58 ? 14.270 -3.372 31.709 1.00 44.39 51 TRP B C 1
ATOM 756 O O . TRP B 1 58 ? 13.263 -3.835 32.248 1.00 40.75 51 TRP B O 1
ATOM 767 N N . GLN B 1 59 ? 14.437 -2.082 31.422 1.00 40.15 52 GLN B N 1
ATOM 768 C CA . GLN B 1 59 ? 13.291 -1.197 31.578 1.00 37.11 52 GLN B CA 1
ATOM 769 C C . GLN B 1 59 ? 12.133 -1.670 30.707 1.00 45.08 52 GLN B C 1
ATOM 770 O O . GLN B 1 59 ? 10.982 -1.729 31.164 1.00 49.72 52 GLN B O 1
ATOM 776 N N . ARG B 1 60 ? 12.430 -2.035 29.454 1.00 51.44 53 ARG B N 1
ATOM 777 C CA . ARG B 1 60 ? 11.396 -2.560 28.567 1.00 43.86 53 ARG B CA 1
ATOM 778 C C . ARG B 1 60 ? 10.768 -3.830 29.135 1.00 41.25 53 ARG B C 1
ATOM 779 O O . ARG B 1 60 ? 9.540 -3.981 29.126 1.00 51.94 53 ARG B O 1
ATOM 787 N N . ILE B 1 61 ? 11.589 -4.735 29.671 1.00 38.20 54 ILE B N 1
ATOM 788 C CA . ILE B 1 61 ? 11.054 -6.004 30.172 1.00 47.88 54 ILE B CA 1
ATOM 789 C C . ILE B 1 61 ? 10.167 -5.762 31.397 1.00 43.80 54 ILE B C 1
ATOM 790 O O . ILE B 1 61 ? 9.098 -6.372 31.542 1.00 41.95 54 ILE B O 1
ATOM 795 N N . GLN B 1 62 ? 10.579 -4.837 32.272 1.00 47.62 55 GLN B N 1
ATOM 796 C CA . GLN B 1 62 ? 9.791 -4.503 33.454 1.00 42.69 55 GLN B CA 1
ATOM 797 C C . GLN B 1 62 ? 8.449 -3.907 33.070 1.00 43.73 55 GLN B C 1
ATOM 798 O O . GLN B 1 62 ? 7.417 -4.252 33.655 1.00 47.29 55 GLN B O 1
ATOM 804 N N . GLU B 1 63 ? 8.457 -2.996 32.094 1.00 54.54 56 GLU B N 1
ATOM 805 C CA . GLU B 1 63 ? 7.227 -2.479 31.497 1.00 47.17 56 GLU B CA 1
ATOM 806 C C . GLU B 1 63 ? 6.339 -3.611 30.968 1.00 44.86 56 GLU B C 1
ATOM 807 O O . GLU B 1 63 ? 5.140 -3.669 31.267 1.00 46.62 56 GLU B O 1
ATOM 813 N N . LEU B 1 64 ? 6.891 -4.504 30.154 1.00 40.90 57 LEU B N 1
ATOM 814 C CA . LEU B 1 64 ? 6.091 -5.586 29.521 1.00 43.98 57 LEU B CA 1
ATOM 815 C C . LEU B 1 64 ? 5.467 -6.503 30.580 1.00 53.30 57 LEU B C 1
ATOM 816 O O . LEU B 1 64 ? 4.357 -6.986 30.348 1.00 51.91 57 LEU B O 1
ATOM 821 N N . LEU B 1 65 ? 6.170 -6.741 31.684 1.00 46.57 58 LEU B N 1
ATOM 822 C CA . LEU B 1 65 ? 5.670 -7.631 32.761 1.00 52.87 58 LEU B CA 1
ATOM 823 C C . LEU B 1 65 ? 4.733 -6.834 33.675 1.00 64.32 58 LEU B C 1
ATOM 824 O O . LEU B 1 65 ? 3.599 -7.299 33.857 1.00 58.26 58 LEU B O 1
ATOM 829 N N . SER C 1 15 ? 38.344 5.787 5.292 1.00 88.94 8 SER C N 1
ATOM 830 C CA . SER C 1 15 ? 38.501 6.301 3.908 1.00 94.68 8 SER C CA 1
ATOM 831 C C . SER C 1 15 ? 37.742 5.399 2.938 1.00 89.21 8 SER C C 1
ATOM 832 O O . SER C 1 15 ? 36.817 5.885 2.270 1.00 85.74 8 SER C O 1
ATOM 834 N N . ALA C 1 16 ? 38.136 4.131 2.874 1.00 92.40 9 ALA C N 1
ATOM 835 C CA . ALA C 1 16 ? 37.503 3.197 1.925 1.00 80.40 9 ALA C CA 1
ATOM 836 C C . ALA C 1 16 ? 36.031 3.041 2.295 1.00 81.95 9 ALA C C 1
ATOM 837 O O . ALA C 1 16 ? 35.302 2.376 1.544 1.00 82.30 9 ALA C O 1
ATOM 839 N N . PHE C 1 17 ? 35.615 3.638 3.409 1.00 71.07 10 PHE C N 1
ATOM 840 C CA . PHE C 1 17 ? 34.235 3.422 3.803 1.00 54.63 10 PHE C CA 1
ATOM 841 C C . PHE C 1 17 ? 33.441 4.713 3.829 1.00 55.28 10 PHE C C 1
ATOM 842 O O . PHE C 1 17 ? 32.266 4.697 4.214 1.00 44.12 10 PHE C O 1
ATOM 850 N N . ASP C 1 18 ? 34.054 5.817 3.379 1.00 63.99 11 ASP C N 1
ATOM 851 C CA . ASP C 1 18 ? 33.413 7.130 3.411 1.00 53.14 11 ASP C CA 1
ATOM 852 C C . ASP C 1 18 ? 32.161 7.169 2.549 1.00 42.67 11 ASP C C 1
ATOM 853 O O . ASP C 1 18 ? 31.166 7.788 2.932 1.00 39.90 11 ASP C O 1
ATOM 858 N N . ARG C 1 19 ? 32.182 6.494 1.400 1.00 40.86 12 ARG C N 1
ATOM 859 C CA . ARG C 1 19 ? 30.973 6.356 0.592 1.00 40.38 12 ARG C CA 1
ATOM 860 C C . ARG C 1 19 ? 29.903 5.584 1.354 1.00 50.15 12 ARG C C 1
ATOM 861 O O . ARG C 1 19 ? 28.725 5.991 1.404 1.00 37.52 12 ARG C O 1
ATOM 869 N N . ASP C 1 20 ? 30.303 4.468 1.977 1.00 38.09 13 ASP C N 1
ATOM 870 C CA . ASP C 1 20 ? 29.307 3.632 2.616 1.00 37.16 13 ASP C CA 1
ATOM 871 C C . ASP C 1 20 ? 28.714 4.321 3.830 1.00 34.60 13 ASP C C 1
ATOM 872 O O . ASP C 1 20 ? 27.497 4.290 4.016 1.00 36.04 13 ASP C O 1
ATOM 877 N N . PHE C 1 21 ? 29.539 5.014 4.619 1.00 27.82 14 PHE C N 1
ATOM 878 C CA . PHE C 1 21 ? 28.956 5.793 5.704 1.00 37.71 14 PHE C CA 1
ATOM 879 C C . PHE C 1 21 ? 28.105 6.943 5.177 1.00 43.35 14 PHE C C 1
ATOM 880 O O . PHE C 1 21 ? 27.075 7.287 5.801 1.00 46.63 14 PHE C O 1
ATOM 888 N N . GLY C 1 22 ? 28.461 7.469 3.993 1.00 34.20 15 GLY C N 1
ATOM 889 C CA . GLY C 1 22 ? 27.626 8.466 3.355 1.00 31.37 15 GLY C CA 1
ATOM 890 C C . GLY C 1 22 ? 26.229 7.951 3.085 1.00 48.25 15 GLY C C 1
ATOM 891 O O . GLY C 1 22 ? 25.247 8.692 3.205 1.00 35.80 15 GLY C O 1
ATOM 892 N N . TYR C 1 23 ? 26.109 6.667 2.752 1.00 33.19 16 TYR C N 1
ATOM 893 C CA . TYR C 1 23 ? 24.744 6.145 2.669 1.00 31.01 16 TYR C CA 1
ATOM 894 C C . TYR C 1 23 ? 24.189 5.761 4.038 1.00 34.86 16 TYR C C 1
ATOM 895 O O . TYR C 1 23 ? 22.976 5.873 4.269 1.00 29.40 16 TYR C O 1
ATOM 904 N N . LEU C 1 24 ? 25.059 5.321 4.949 1.00 35.11 17 LEU C N 1
ATOM 905 C CA . LEU C 1 24 ? 24.604 4.637 6.150 1.00 27.36 17 LEU C CA 1
ATOM 906 C C . LEU C 1 24 ? 23.896 5.583 7.077 1.00 28.24 17 LEU C C 1
ATOM 907 O O . LEU C 1 24 ? 22.836 5.246 7.623 1.00 35.61 17 LEU C O 1
ATOM 912 N N . MET C 1 25 ? 24.450 6.776 7.251 1.00 36.01 18 MET C N 1
ATOM 913 C CA . MET C 1 25 ? 23.929 7.681 8.269 1.00 40.55 18 MET C CA 1
ATOM 914 C C . MET C 1 25 ? 22.499 8.171 7.954 1.00 38.88 18 MET C C 1
ATOM 915 O O . MET C 1 25 ? 21.622 8.026 8.821 1.00 37.38 18 MET C O 1
ATOM 920 N N . PRO C 1 26 ? 22.193 8.671 6.739 1.00 36.74 19 PRO C N 1
ATOM 921 C CA . PRO C 1 26 ? 20.772 8.938 6.436 1.00 31.19 19 PRO C CA 1
ATOM 922 C C . PRO C 1 26 ? 19.908 7.715 6.525 1.00 29.23 19 PRO C C 1
ATOM 923 O O . PRO C 1 26 ? 18.719 7.836 6.848 1.00 34.72 19 PRO C O 1
ATOM 927 N N . PHE C 1 27 ? 20.461 6.537 6.223 1.00 27.04 20 PHE C N 1
ATOM 928 C CA . PHE C 1 27 ? 19.690 5.312 6.360 1.00 33.10 20 PHE C CA 1
ATOM 929 C C . PHE C 1 27 ? 19.287 5.061 7.815 1.00 25.33 20 PHE C C 1
ATOM 930 O O . PHE C 1 27 ? 18.128 4.736 8.093 1.00 30.39 20 PHE C O 1
ATOM 938 N N . LEU C 1 28 ? 20.221 5.208 8.750 1.00 23.87 21 LEU C N 1
ATOM 939 C CA . LEU C 1 28 ? 19.867 5.117 10.167 1.00 30.23 21 LEU C CA 1
ATOM 940 C C . LEU C 1 28 ? 18.818 6.154 10.554 1.00 34.04 21 LEU C C 1
ATOM 941 O O . LEU C 1 28 ? 17.895 5.849 11.324 1.00 35.63 21 LEU C O 1
ATOM 946 N N . ASP C 1 29 ? 18.938 7.380 10.020 1.00 35.15 22 ASP C N 1
ATOM 947 C CA . ASP C 1 29 ? 17.939 8.413 10.289 1.00 27.52 22 ASP C CA 1
ATOM 948 C C . ASP C 1 29 ? 16.563 7.979 9.805 1.00 33.76 22 ASP C C 1
ATOM 949 O O . ASP C 1 29 ? 15.566 8.115 10.525 1.00 34.31 22 ASP C O 1
ATOM 954 N N . ARG C 1 30 ? 16.507 7.425 8.595 1.00 37.51 23 ARG C N 1
ATOM 955 C CA . ARG C 1 30 ? 15.253 6.956 8.019 1.00 34.92 23 ARG C CA 1
ATOM 956 C C . ARG C 1 30 ? 14.672 5.783 8.804 1.00 31.82 23 ARG C C 1
ATOM 957 O O . ARG C 1 30 ? 13.456 5.713 8.997 1.00 46.23 23 ARG C O 1
ATOM 965 N N . VAL C 1 31 ? 15.510 4.855 9.282 1.00 27.32 24 VAL C N 1
ATOM 966 C CA . VAL C 1 31 ? 14.967 3.707 10.022 1.00 32.83 24 VAL C CA 1
ATOM 967 C C . VAL C 1 31 ? 14.460 4.140 11.399 1.00 32.61 24 VAL C C 1
ATOM 968 O O . VAL C 1 31 ? 13.382 3.717 11.845 1.00 40.38 24 VAL C O 1
ATOM 972 N N . ALA C 1 32 ? 15.197 5.022 12.081 1.00 36.88 25 ALA C N 1
ATOM 973 C CA . ALA C 1 32 ? 14.700 5.525 13.358 1.00 36.07 25 ALA C CA 1
ATOM 974 C C . ALA C 1 32 ? 13.429 6.355 13.157 1.00 43.86 25 ALA C C 1
ATOM 975 O O . ALA C 1 32 ? 12.538 6.334 14.011 1.00 60.28 25 ALA C O 1
ATOM 977 N N . ALA C 1 33 ? 13.292 7.032 12.008 1.00 47.26 26 ALA C N 1
ATOM 978 C CA . ALA C 1 33 ? 12.072 7.783 11.728 1.00 38.24 26 ALA C CA 1
ATOM 979 C C . ALA C 1 33 ? 10.909 6.860 11.394 1.00 39.98 26 ALA C C 1
ATOM 980 O O . ALA C 1 33 ? 9.767 7.118 11.792 1.00 51.14 26 ALA C O 1
ATOM 982 N N . ALA C 1 34 ? 11.176 5.776 10.665 1.00 49.94 27 ALA C N 1
ATOM 983 C CA . ALA C 1 34 ? 10.143 4.793 10.367 1.00 51.04 27 ALA C CA 1
ATOM 984 C C . ALA C 1 34 ? 9.701 4.024 11.603 1.00 44.78 27 ALA C C 1
ATOM 985 O O . ALA C 1 34 ? 8.595 3.472 11.599 1.00 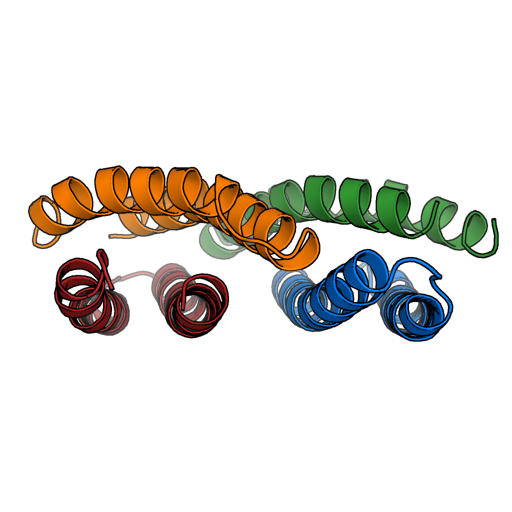46.08 27 ALA C O 1
ATOM 987 N N . ALA C 1 35 ? 10.544 3.977 12.646 1.00 51.95 28 ALA C N 1
ATOM 988 C CA . ALA C 1 35 ? 10.163 3.343 13.911 1.00 48.38 28 ALA C CA 1
ATOM 989 C C . ALA C 1 35 ? 8.872 3.923 14.479 1.00 52.64 28 ALA C C 1
ATOM 990 O O . ALA C 1 35 ? 8.043 3.180 15.016 1.00 52.35 28 ALA C O 1
ATOM 992 N N . SER C 1 36 ? 8.665 5.243 14.337 1.00 58.21 29 SER C N 1
ATOM 993 C CA . SER C 1 36 ? 7.433 5.875 14.822 1.00 54.66 29 SER C CA 1
ATOM 994 C C . SER C 1 36 ? 6.208 5.424 14.038 1.00 59.00 29 SER C C 1
ATOM 995 O O . SER C 1 36 ? 5.087 5.460 14.561 1.00 72.04 29 SER C O 1
ATOM 998 N N . ASP C 1 37 ? 6.396 4.994 12.795 1.00 69.45 30 ASP C N 1
ATOM 999 C CA . ASP C 1 37 ? 5.285 4.726 11.895 1.00 69.32 30 ASP C CA 1
ATOM 1000 C C . ASP C 1 37 ? 4.718 3.319 12.028 1.00 69.17 30 ASP C C 1
ATOM 1001 O O . ASP C 1 37 ? 3.721 3.017 11.359 1.00 72.48 30 ASP C O 1
ATOM 1006 N N . LEU C 1 38 ? 5.322 2.445 12.843 1.00 68.62 31 LEU C N 1
ATOM 1007 C CA . LEU C 1 38 ? 4.767 1.104 13.009 1.00 61.79 31 LEU C CA 1
ATOM 1008 C C . LEU C 1 38 ? 3.487 1.181 13.832 1.00 62.17 31 LEU C C 1
ATOM 1009 O O . LEU C 1 38 ? 3.443 1.845 14.876 1.00 59.50 31 LEU C O 1
ATOM 1014 N N . GLU C 1 39 ? 2.432 0.531 13.337 1.00 67.24 32 GLU C N 1
ATOM 1015 C CA . GLU C 1 39 ? 1.184 0.482 14.091 1.00 80.10 32 GLU C CA 1
ATOM 1016 C C . GLU C 1 39 ? 1.335 -0.371 15.344 1.00 67.28 32 GLU C C 1
ATOM 1017 O O . GLU C 1 39 ? 0.817 -0.008 16.405 1.00 73.04 32 GLU C O 1
ATOM 1023 N N . ASP C 1 40 ? 2.078 -1.472 15.253 1.00 60.88 33 ASP C N 1
ATOM 1024 C CA . ASP C 1 40 ? 2.287 -2.363 16.383 1.00 55.96 33 ASP C CA 1
ATOM 1025 C C . ASP C 1 40 ? 3.169 -1.705 17.447 1.00 54.53 33 ASP C C 1
ATOM 1026 O O . ASP C 1 40 ? 4.257 -1.201 17.142 1.00 57.53 33 ASP C O 1
ATOM 1031 N N . ALA C 1 41 ? 2.698 -1.733 18.701 1.00 54.50 34 ALA C N 1
ATOM 1032 C CA . ALA C 1 41 ? 3.387 -1.058 19.801 1.00 52.68 34 ALA C CA 1
ATOM 1033 C C . ALA C 1 41 ? 4.667 -1.778 20.204 1.00 48.02 34 ALA C C 1
ATOM 1034 O O . ALA C 1 41 ? 5.668 -1.131 20.549 1.00 50.32 34 ALA C O 1
ATOM 1036 N N . SER C 1 42 ? 4.648 -3.110 20.196 1.00 48.25 35 SER C N 1
ATOM 1037 C CA . SER C 1 42 ? 5.856 -3.874 20.491 1.00 45.41 35 SER C CA 1
ATOM 1038 C C . SER C 1 42 ? 6.932 -3.643 19.438 1.00 50.45 35 SER C C 1
ATOM 1039 O O . SER C 1 42 ? 8.101 -3.417 19.776 1.00 52.98 35 SER C O 1
ATOM 1042 N N . ALA C 1 43 ? 6.559 -3.726 18.155 1.00 53.51 36 ALA C N 1
ATOM 1043 C CA . ALA C 1 43 ? 7.514 -3.475 17.081 1.00 48.56 36 ALA C CA 1
ATOM 1044 C C . ALA C 1 43 ? 8.087 -2.068 17.167 1.00 41.92 36 ALA C C 1
ATOM 1045 O O . ALA C 1 43 ? 9.298 -1.877 17.027 1.00 49.75 36 ALA C O 1
ATOM 1047 N N . ARG C 1 44 ? 7.235 -1.078 17.425 1.00 44.11 37 ARG C N 1
ATOM 1048 C CA . ARG C 1 44 ? 7.701 0.301 17.576 1.00 50.31 37 ARG C CA 1
ATOM 1049 C C . ARG C 1 44 ? 8.692 0.448 18.736 1.00 46.51 37 ARG C C 1
ATOM 1050 O O . ARG C 1 44 ? 9.746 1.081 18.577 1.00 38.34 37 ARG C O 1
ATOM 1058 N N . ALA C 1 45 ? 8.387 -0.159 19.900 1.00 42.85 38 ALA C N 1
ATOM 1059 C CA . ALA C 1 45 ? 9.295 -0.102 21.051 1.00 38.56 38 ALA C CA 1
ATOM 1060 C C . ALA C 1 45 ? 10.629 -0.797 20.766 1.00 41.21 38 ALA C C 1
ATOM 1061 O O . ALA C 1 45 ? 11.706 -0.269 21.102 1.00 44.19 38 ALA C O 1
ATOM 1063 N N . GLU C 1 46 ? 10.579 -1.977 20.137 1.00 37.82 39 GLU C N 1
ATOM 1064 C CA . GLU C 1 46 ? 11.811 -2.701 19.857 1.00 40.60 39 GLU C CA 1
ATOM 1065 C C . GLU C 1 46 ? 12.669 -1.949 18.854 1.00 45.60 39 GLU C C 1
ATOM 1066 O O . GLU C 1 46 ? 13.867 -1.768 19.074 1.00 41.00 39 GLU C O 1
ATOM 1072 N N . LEU C 1 47 ? 12.072 -1.483 17.757 1.00 38.91 40 LEU C N 1
ATOM 1073 C CA . LEU C 1 47 ? 12.870 -0.789 16.765 1.00 32.26 40 LEU C CA 1
ATOM 1074 C C . LEU C 1 47 ? 13.412 0.523 17.309 1.00 31.61 40 LEU C C 1
ATOM 1075 O O . LEU C 1 47 ? 14.564 0.870 17.034 1.00 45.13 40 LEU C O 1
ATOM 1080 N N . THR C 1 48 ? 12.634 1.240 18.125 1.00 36.49 41 THR C N 1
ATOM 1081 C CA . THR C 1 48 ? 13.117 2.502 18.694 1.00 30.27 41 THR C CA 1
ATOM 1082 C C . THR C 1 48 ? 14.325 2.285 19.603 1.00 38.76 41 THR C C 1
ATOM 1083 O O . THR C 1 48 ? 15.348 2.989 19.473 1.00 38.80 41 THR C O 1
ATOM 1087 N N . ARG C 1 49 ? 14.247 1.280 20.497 1.00 35.72 42 ARG C N 1
ATOM 1088 C CA . ARG C 1 49 ? 15.408 0.920 21.316 1.00 37.59 42 ARG C CA 1
ATOM 1089 C C . ARG C 1 49 ? 16.581 0.442 20.469 1.00 29.69 42 ARG C C 1
ATOM 1090 O O . ARG C 1 49 ? 17.736 0.776 20.755 1.00 48.36 42 ARG C O 1
ATOM 1098 N N . LEU C 1 50 ? 16.315 -0.353 19.435 1.00 38.03 43 LEU C N 1
ATOM 1099 C CA . LEU C 1 50 ? 17.389 -0.847 18.582 1.00 35.31 43 LEU C CA 1
ATOM 1100 C C . LEU C 1 50 ? 18.102 0.298 17.863 1.00 36.85 43 LEU C C 1
ATOM 1101 O O . LEU C 1 50 ? 19.331 0.315 17.777 1.00 38.51 43 LEU C O 1
ATOM 1106 N N . MET C 1 51 ? 17.360 1.277 17.364 1.00 32.01 44 MET C N 1
ATOM 1107 C CA . MET C 1 51 ? 18.008 2.378 16.653 1.00 33.85 44 MET C CA 1
ATOM 1108 C C . MET C 1 51 ? 18.827 3.259 17.593 1.00 40.45 44 MET C C 1
ATOM 1109 O O . MET C 1 51 ? 19.921 3.726 17.212 1.00 37.98 44 MET C O 1
ATOM 1114 N N . VAL C 1 52 ? 18.335 3.468 18.828 1.00 40.01 45 VAL C N 1
ATOM 1115 C CA . VAL C 1 52 ? 19.157 4.129 19.845 1.00 28.49 45 VAL C CA 1
ATOM 1116 C C . VAL C 1 52 ? 20.468 3.378 20.061 1.00 32.25 45 VAL C C 1
ATOM 1117 O O . VAL C 1 52 ? 21.545 3.991 20.119 1.00 25.92 45 VAL C O 1
ATOM 1121 N N . GLU C 1 53 ? 20.403 2.039 20.167 1.00 45.45 46 GLU C N 1
ATOM 1122 C CA . GLU C 1 53 ? 21.625 1.247 20.343 1.00 42.87 46 GLU C CA 1
ATOM 1123 C C . GLU C 1 53 ? 22.506 1.286 19.102 1.00 36.39 46 GLU C C 1
ATOM 1124 O O . GLU C 1 53 ? 23.746 1.233 19.193 1.00 35.64 46 GLU C O 1
ATOM 1130 N N . GLU C 1 54 ? 21.874 1.381 17.940 1.00 45.71 47 GLU C N 1
ATOM 1131 C CA . GLU C 1 54 ? 22.621 1.340 16.696 1.00 47.20 47 GLU C CA 1
ATOM 1132 C C . GLU C 1 54 ? 23.451 2.589 16.529 1.00 49.84 47 GLU C C 1
ATOM 1133 O O . GLU C 1 54 ? 24.549 2.523 15.968 1.00 46.15 47 GLU C O 1
ATOM 1139 N N . LYS C 1 55 ? 22.962 3.737 17.023 1.00 48.29 48 LYS C N 1
ATOM 1140 C CA . LYS C 1 55 ? 23.739 4.977 16.901 1.00 42.21 48 LYS C CA 1
ATOM 1141 C C . LYS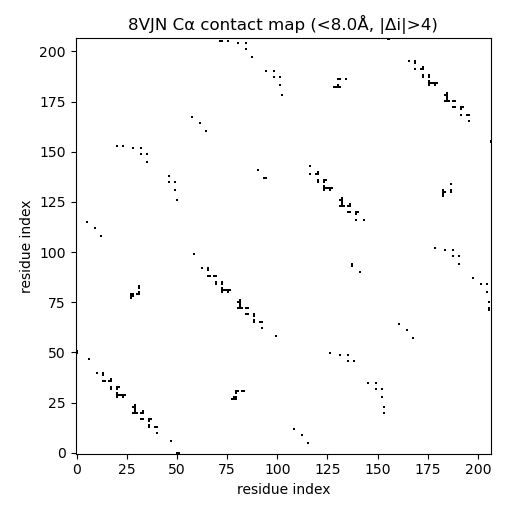 C 1 55 ? 25.060 4.901 17.670 1.00 50.62 48 LYS C C 1
ATOM 1142 O O . LYS C 1 55 ? 26.135 5.244 17.132 1.00 48.50 48 LYS C O 1
ATOM 1148 N N . ALA C 1 56 ? 25.008 4.432 18.914 1.00 42.10 49 ALA C N 1
ATOM 1149 C CA . ALA C 1 56 ? 26.238 4.260 19.694 1.00 47.00 49 ALA C CA 1
ATOM 1150 C C . ALA C 1 56 ? 27.157 3.217 19.067 1.00 44.86 49 ALA C C 1
ATOM 1151 O O . ALA C 1 56 ? 28.385 3.409 19.009 1.00 44.16 49 ALA C O 1
ATOM 1153 N N . ARG C 1 57 ? 26.581 2.099 18.612 1.00 35.51 50 ARG C N 1
ATOM 1154 C CA . ARG C 1 57 ? 27.369 1.074 17.947 1.00 34.85 50 ARG C CA 1
ATOM 1155 C C . ARG C 1 57 ? 28.091 1.622 16.726 1.00 44.39 50 ARG C C 1
ATOM 1156 O O . ARG C 1 57 ? 29.290 1.393 16.560 1.00 45.35 50 ARG C O 1
ATOM 1164 N N . TRP C 1 58 ? 27.396 2.375 15.876 1.00 38.79 51 TRP C N 1
ATOM 1165 C CA . TRP C 1 58 ? 28.045 2.862 14.661 1.00 50.77 51 TRP C CA 1
ATOM 1166 C C . TRP C 1 58 ? 29.093 3.933 14.948 1.00 45.29 51 TRP C C 1
ATOM 1167 O O . TRP C 1 58 ? 30.118 3.987 14.249 1.00 56.87 51 TRP C O 1
ATOM 1178 N N . GLN C 1 59 ? 28.884 4.743 15.993 1.00 47.45 52 GLN C N 1
ATOM 1179 C CA . GLN C 1 59 ? 29.944 5.627 16.485 1.00 48.49 52 GLN C CA 1
ATOM 1180 C C . GLN C 1 59 ? 31.194 4.835 16.883 1.00 51.45 52 GLN C C 1
ATOM 1181 O O . GLN C 1 59 ? 32.317 5.181 16.487 1.00 56.69 52 GLN C O 1
ATOM 1187 N N . ARG C 1 60 ? 31.012 3.732 17.619 1.00 45.13 53 ARG C N 1
ATOM 1188 C CA . ARG C 1 60 ? 32.164 2.909 18.018 1.00 46.54 53 ARG C CA 1
ATOM 1189 C C . ARG C 1 60 ? 32.812 2.206 16.822 1.00 49.97 53 ARG C C 1
ATOM 1190 O O . ARG C 1 60 ? 34.043 2.071 16.755 1.00 45.51 53 ARG C O 1
ATOM 1198 N N . ILE C 1 61 ? 31.996 1.742 15.880 1.00 51.09 54 ILE C N 1
ATOM 1199 C CA . ILE C 1 61 ? 32.508 1.010 14.730 1.00 40.67 54 ILE C CA 1
ATOM 1200 C C . ILE C 1 61 ? 33.386 1.910 13.888 1.00 51.66 54 ILE C C 1
ATOM 1201 O O . ILE C 1 61 ? 34.489 1.525 13.484 1.00 45.53 54 ILE C O 1
ATOM 1206 N N . GLN C 1 62 ? 32.936 3.135 13.639 1.00 46.07 55 GLN C N 1
ATOM 1207 C CA . GLN C 1 62 ? 33.783 3.995 12.837 1.00 58.42 55 GLN C CA 1
ATOM 1208 C C . GLN C 1 62 ? 34.950 4.566 13.642 1.00 59.31 55 GLN C C 1
ATOM 1209 O O . GLN C 1 62 ? 35.978 4.905 13.044 1.00 56.96 55 GLN C O 1
ATOM 1215 N N . GLU C 1 63 ? 34.854 4.616 14.980 1.00 55.32 56 GLU C N 1
ATOM 1216 C CA . GLU C 1 63 ? 36.052 4.861 15.784 1.00 53.38 56 GLU C CA 1
ATOM 1217 C C . GLU C 1 63 ? 37.090 3.762 15.574 1.00 62.77 56 GLU C C 1
ATOM 1218 O O . GLU C 1 63 ? 38.280 4.051 15.419 1.00 74.87 56 GLU C O 1
ATOM 1224 N N . LEU C 1 64 ? 36.652 2.494 15.567 1.00 61.77 57 LEU C N 1
ATOM 1225 C CA . LEU C 1 64 ? 37.559 1.364 15.350 1.00 55.38 57 LEU C CA 1
ATOM 1226 C C . LEU C 1 64 ? 38.160 1.377 13.954 1.00 55.81 57 LEU C C 1
ATOM 1227 O O . LEU C 1 64 ? 39.349 1.095 13.783 1.00 70.37 57 LEU C O 1
ATOM 1232 N N . LEU C 1 65 ? 37.344 1.653 12.936 1.00 63.44 58 LEU C N 1
ATOM 1233 C CA . LEU C 1 65 ? 37.853 1.710 11.570 1.00 63.08 58 LEU C CA 1
ATOM 1234 C C . LEU C 1 65 ? 38.767 2.912 11.349 1.00 62.93 58 LEU C C 1
ATOM 1235 O O . LEU C 1 65 ? 39.629 2.878 10.463 1.00 68.43 58 LEU C O 1
ATOM 1240 N N . GLY C 1 66 ? 38.596 3.974 12.127 1.00 65.71 59 GLY C N 1
ATOM 1241 C CA . GLY C 1 66 ? 39.373 5.184 11.929 1.00 78.59 59 GLY C CA 1
ATOM 1242 C C . GLY C 1 66 ? 40.629 5.245 12.772 1.00 83.76 59 GLY C C 1
ATOM 1243 O O . GLY C 1 66 ? 40.788 6.158 13.585 1.00 97.75 59 GLY C O 1
ATOM 1244 N N . SER D 1 15 ? 34.157 -14.941 39.641 1.00 87.20 8 SER D N 1
ATOM 1245 C CA . SER D 1 15 ? 34.266 -15.688 40.892 1.00 91.61 8 SER D CA 1
ATOM 1246 C C . SER D 1 15 ? 33.496 -14.990 42.020 1.00 87.19 8 SER D C 1
ATOM 1247 O O . SER D 1 15 ? 32.996 -15.640 42.950 1.00 79.62 8 SER D O 1
ATOM 1250 N N . ALA D 1 16 ? 33.402 -13.661 41.922 1.00 88.33 9 ALA D N 1
ATOM 1251 C CA . ALA D 1 16 ? 32.555 -12.895 42.827 1.00 85.39 9 ALA D CA 1
ATOM 1252 C C . ALA D 1 16 ? 31.087 -12.952 42.427 1.00 81.33 9 ALA D C 1
ATOM 1253 O O . ALA D 1 16 ? 30.214 -12.864 43.299 1.00 79.00 9 ALA D O 1
ATOM 1255 N N . PHE D 1 17 ? 30.795 -13.121 41.138 1.00 67.00 10 PHE D N 1
ATOM 1256 C CA . PHE D 1 17 ? 29.427 -13.083 40.645 1.00 65.71 10 PHE D CA 1
ATOM 1257 C C . PHE D 1 17 ? 28.774 -14.461 40.576 1.00 56.05 10 PHE D C 1
ATOM 1258 O O . PHE D 1 17 ? 27.747 -14.610 39.918 1.00 49.50 10 PHE D O 1
ATOM 1266 N N . ASP D 1 18 ? 29.312 -15.463 41.265 1.00 61.44 11 ASP D N 1
ATOM 1267 C CA . ASP D 1 18 ? 28.781 -16.809 41.092 1.00 56.59 11 ASP D CA 1
ATOM 1268 C C . ASP D 1 18 ? 27.388 -16.956 41.700 1.00 55.56 11 ASP D C 1
ATOM 1269 O O . ASP D 1 18 ? 26.507 -17.593 41.100 1.00 49.64 11 ASP D O 1
ATOM 1274 N N . ARG D 1 19 ? 27.148 -16.338 42.860 1.00 49.18 12 ARG D N 1
ATOM 1275 C CA . ARG D 1 19 ? 25.811 -16.449 43.424 1.00 54.02 12 ARG D CA 1
ATOM 1276 C C . ARG D 1 19 ? 24.820 -15.576 42.667 1.00 46.22 12 ARG D C 1
ATOM 1277 O O . ARG D 1 19 ? 23.656 -15.965 42.509 1.00 54.96 12 ARG D O 1
ATOM 1285 N N . ASP D 1 20 ? 25.286 -14.455 42.116 1.00 48.24 13 ASP D N 1
ATOM 1286 C CA . ASP D 1 20 ? 24.433 -13.614 41.284 1.00 42.07 13 ASP D CA 1
ATOM 1287 C C . ASP D 1 20 ? 23.954 -14.369 40.047 1.00 42.49 13 ASP D C 1
ATOM 1288 O O . ASP D 1 20 ? 22.754 -14.418 39.769 1.00 36.03 13 ASP D O 1
ATOM 1293 N N . PHE D 1 21 ? 24.879 -14.996 39.312 1.00 43.64 14 PHE D N 1
ATOM 1294 C CA . PHE D 1 21 ? 24.482 -15.767 38.136 1.00 44.24 14 PHE D CA 1
ATOM 1295 C C . PHE D 1 21 ? 23.611 -16.956 38.507 1.00 40.62 14 PHE D C 1
ATOM 1296 O O . PHE D 1 21 ? 22.700 -17.321 37.738 1.00 43.65 14 PHE D O 1
ATOM 1304 N N . GLY D 1 22 ? 23.855 -17.545 39.693 1.00 43.98 15 GLY D N 1
ATOM 1305 C CA . GLY D 1 22 ? 22.996 -18.608 40.181 1.00 31.77 15 GLY D CA 1
ATOM 1306 C C . GLY D 1 22 ? 21.567 -18.164 40.408 1.00 39.11 15 GLY D C 1
ATOM 1307 O O . GLY D 1 22 ? 20.636 -18.953 40.260 1.00 39.89 15 GLY D O 1
ATOM 1308 N N . TYR D 1 23 ? 21.376 -16.912 40.803 1.00 39.84 16 TYR D N 1
ATOM 1309 C CA . TYR D 1 23 ? 20.025 -16.352 40.854 1.00 32.13 16 TYR D CA 1
ATOM 1310 C C . TYR D 1 23 ? 19.511 -15.929 39.490 1.00 31.07 16 TYR D C 1
ATOM 1311 O O . TYR D 1 23 ? 18.301 -15.990 39.241 1.00 41.22 16 TYR D O 1
ATOM 1320 N N . LEU D 1 24 ? 20.405 -15.471 38.615 1.00 33.73 17 LEU D N 1
ATOM 1321 C CA . LEU D 1 24 ? 19.993 -14.784 37.389 1.00 42.50 17 LEU D CA 1
ATOM 1322 C C . LEU D 1 24 ? 19.492 -15.760 36.322 1.00 39.21 17 LEU D C 1
ATOM 1323 O O . LEU D 1 24 ? 18.537 -15.446 35.599 1.00 35.97 17 LEU D O 1
ATOM 1328 N N . MET D 1 25 ? 20.136 -16.926 36.190 1.00 30.35 18 MET D N 1
ATOM 1329 C CA . MET D 1 25 ? 19.676 -17.877 35.161 1.00 40.05 18 MET D CA 1
ATOM 1330 C C . MET D 1 25 ? 18.250 -18.389 35.396 1.00 33.61 18 MET D C 1
ATOM 1331 O O . MET D 1 25 ? 17.440 -18.347 34.441 1.00 39.03 18 MET D O 1
ATOM 1336 N N . PRO D 1 26 ? 17.843 -18.822 36.595 1.00 37.20 19 PRO D N 1
ATOM 1337 C CA . PRO D 1 26 ? 16.437 -19.214 36.768 1.00 39.30 19 PRO D CA 1
ATOM 1338 C C . PRO D 1 26 ? 15.482 -18.052 36.652 1.00 32.17 19 PRO D C 1
ATOM 1339 O O . PRO D 1 26 ? 14.325 -18.257 36.269 1.00 41.60 19 PRO D O 1
ATOM 1343 N N . PHE D 1 27 ? 15.940 -16.831 36.941 1.00 37.76 20 PHE D N 1
ATOM 1344 C CA . PHE D 1 27 ? 15.113 -15.648 36.728 1.00 32.18 20 PHE D CA 1
ATOM 1345 C C . PHE D 1 27 ? 14.886 -15.373 35.236 1.00 36.85 20 PHE D C 1
ATOM 1346 O O . PHE D 1 27 ? 13.761 -15.054 34.827 1.00 41.23 20 PHE D O 1
ATOM 1354 N N . LEU D 1 28 ? 15.934 -15.492 34.414 1.00 31.34 21 LEU D N 1
ATOM 1355 C CA . LEU D 1 28 ? 15.756 -15.394 32.968 1.00 40.63 21 LEU D CA 1
ATOM 1356 C C . LEU D 1 28 ? 14.770 -16.442 32.457 1.00 43.60 21 LEU D C 1
ATOM 1357 O O . LEU D 1 28 ? 13.903 -16.131 31.627 1.00 45.95 21 LEU D O 1
ATOM 1362 N N . ASP D 1 29 ? 14.899 -17.694 32.939 1.00 43.17 22 ASP D N 1
ATOM 1363 C CA . ASP D 1 29 ? 13.923 -18.735 32.595 1.00 36.37 22 ASP D CA 1
ATOM 1364 C C . ASP D 1 29 ? 12.509 -18.352 33.032 1.00 51.85 22 ASP D C 1
ATOM 1365 O O . ASP D 1 29 ? 11.536 -18.605 32.306 1.00 47.40 22 ASP D O 1
ATOM 1370 N N . ARG D 1 30 ? 12.377 -17.751 34.225 1.00 42.88 23 ARG D N 1
ATOM 1371 C CA . ARG D 1 30 ? 11.064 -17.364 34.737 1.00 39.05 23 ARG D CA 1
ATOM 1372 C C . ARG D 1 30 ? 10.437 -16.260 33.895 1.00 30.64 23 ARG D C 1
ATOM 1373 O O . ARG D 1 30 ? 9.227 -16.268 33.662 1.00 40.37 23 ARG D O 1
ATOM 1381 N N . VAL D 1 31 ? 11.234 -15.316 33.412 1.00 33.95 24 VAL D N 1
ATOM 1382 C CA . VAL D 1 31 ? 10.677 -14.262 32.560 1.00 34.96 24 VAL D CA 1
ATOM 1383 C C . VAL D 1 31 ? 10.271 -14.834 31.203 1.00 34.55 24 VAL D C 1
ATOM 1384 O O . VAL D 1 31 ? 9.180 -14.545 30.688 1.00 41.50 24 VAL D O 1
ATOM 1388 N N . ALA D 1 32 ? 11.141 -15.661 30.611 1.00 38.72 25 ALA D N 1
ATOM 1389 C CA . ALA D 1 32 ? 10.820 -16.296 29.335 1.00 36.64 25 ALA D CA 1
ATOM 1390 C C . ALA D 1 32 ? 9.552 -17.130 29.444 1.00 43.81 25 ALA D C 1
ATOM 1391 O O . ALA D 1 32 ? 8.707 -17.106 28.544 1.00 64.53 25 ALA D O 1
ATOM 1393 N N . ALA D 1 33 ? 9.381 -17.831 30.569 1.00 50.75 26 ALA D N 1
ATOM 1394 C CA . ALA D 1 33 ? 8.188 -18.629 30.789 1.00 38.74 26 ALA D CA 1
ATOM 1395 C C . ALA D 1 33 ? 6.979 -17.760 31.101 1.00 40.78 26 ALA D C 1
ATOM 1396 O O . ALA D 1 33 ? 5.843 -18.186 30.878 1.00 57.35 26 ALA D O 1
ATOM 1398 N N . ALA D 1 34 ? 7.196 -16.543 31.610 1.00 43.69 27 ALA D N 1
ATOM 1399 C CA . ALA D 1 34 ? 6.109 -15.605 31.875 1.00 40.72 27 ALA D CA 1
ATOM 1400 C C . ALA D 1 34 ? 5.624 -14.877 30.631 1.00 42.37 27 ALA D C 1
ATOM 1401 O O . ALA D 1 34 ? 4.550 -14.268 30.670 1.00 41.38 27 ALA D O 1
ATOM 1403 N N . ALA D 1 35 ? 6.407 -14.890 29.553 1.00 43.95 28 ALA D N 1
ATOM 1404 C CA . ALA D 1 35 ? 5.935 -14.337 28.280 1.00 51.78 28 ALA D CA 1
ATOM 1405 C C . ALA D 1 35 ? 4.594 -14.936 27.851 1.00 48.12 28 ALA D C 1
ATOM 1406 O O . ALA D 1 35 ? 3.766 -14.230 27.274 1.00 58.73 28 ALA D O 1
ATOM 1408 N N . SER D 1 36 ? 4.338 -16.212 28.186 1.00 64.03 29 SER D N 1
ATOM 1409 C CA . SER D 1 36 ? 3.076 -16.880 27.859 1.00 51.75 29 SER D CA 1
ATOM 1410 C C . SER D 1 36 ? 1.852 -16.239 28.510 1.00 54.28 29 SER D C 1
ATOM 1411 O O . SER D 1 36 ? 0.730 -16.535 28.089 1.00 54.95 29 SER D O 1
ATOM 1414 N N . ASP D 1 37 ? 2.034 -15.363 29.493 1.00 52.79 30 ASP D N 1
ATOM 1415 C CA . ASP D 1 37 ? 0.859 -14.832 30.235 1.00 51.96 30 ASP D CA 1
ATOM 1416 C C . ASP D 1 37 ? 0.484 -13.431 29.761 1.00 51.60 30 ASP D C 1
ATOM 1417 O O . ASP D 1 37 ? -0.364 -12.815 30.405 1.00 55.09 30 ASP D O 1
ATOM 1422 N N . LEU D 1 38 ? 1.084 -12.956 28.677 1.00 59.17 31 LEU D N 1
ATOM 1423 C CA . LEU D 1 38 ? 0.709 -11.640 28.101 1.00 63.25 31 LEU D CA 1
ATOM 1424 C C . LEU D 1 38 ? -0.431 -11.850 27.099 1.00 60.39 31 LEU D C 1
ATOM 1425 O O . LEU D 1 38 ? -0.471 -12.900 26.452 1.00 59.45 31 LEU D O 1
ATOM 1430 N N . GLU D 1 39 ? -1.333 -10.881 27.009 1.00 65.13 32 GLU D N 1
ATOM 1431 C CA . GLU D 1 39 ? -2.603 -11.082 26.280 1.00 65.77 32 GLU D CA 1
ATOM 1432 C C . GLU D 1 39 ? -2.383 -10.719 24.815 1.00 73.13 32 GLU D C 1
ATOM 1433 O O . GLU D 1 39 ? -2.932 -11.404 23.951 1.00 80.39 32 GLU D O 1
ATOM 1439 N N . ASP D 1 40 ? -1.591 -9.686 24.560 1.00 77.41 33 ASP D N 1
ATOM 1440 C CA . ASP D 1 40 ? -1.306 -9.291 23.162 1.00 63.46 33 ASP D CA 1
ATOM 1441 C C . ASP D 1 40 ? -0.142 -10.134 22.664 1.00 61.41 33 ASP D C 1
ATOM 1442 O O . ASP D 1 40 ? 0.919 -10.098 23.285 1.00 58.60 33 ASP D O 1
ATOM 1447 N N . ALA D 1 41 ? -0.360 -10.874 21.586 1.00 58.38 34 ALA D N 1
ATOM 1448 C CA . ALA D 1 41 ? 0.715 -11.722 21.069 1.00 56.51 34 ALA D CA 1
ATOM 1449 C C . ALA D 1 41 ? 1.909 -10.925 20.533 1.00 53.26 34 ALA D C 1
ATOM 1450 O O . ALA D 1 41 ? 2.992 -11.501 20.360 1.00 52.71 34 ALA D O 1
ATOM 1452 N N . SER D 1 42 ? 1.738 -9.627 20.250 1.00 63.80 35 SER D N 1
ATOM 1453 C CA . SER D 1 42 ? 2.883 -8.761 19.971 1.00 56.33 35 SER D CA 1
ATOM 1454 C C . SER D 1 42 ? 3.804 -8.679 21.177 1.00 56.53 35 SER D C 1
ATOM 1455 O O . SER D 1 42 ? 5.030 -8.803 21.047 1.00 55.93 35 SER D O 1
ATOM 1458 N N . ALA D 1 43 ? 3.226 -8.443 22.362 1.00 50.44 36 ALA D N 1
ATOM 1459 C CA . ALA D 1 43 ? 4.016 -8.404 23.586 1.00 48.75 36 ALA D CA 1
ATOM 1460 C C . ALA D 1 43 ? 4.604 -9.776 23.908 1.00 43.57 36 ALA D C 1
ATOM 1461 O O . ALA D 1 43 ? 5.739 -9.867 24.385 1.00 60.44 36 ALA D O 1
ATOM 1463 N N . ARG D 1 44 ? 3.867 -10.853 23.626 1.00 43.14 37 ARG D N 1
ATOM 1464 C CA . ARG D 1 44 ? 4.426 -12.195 23.793 1.00 54.18 37 ARG D CA 1
ATOM 1465 C C . ARG D 1 44 ? 5.662 -12.404 22.923 1.00 54.97 37 ARG D C 1
ATOM 1466 O O . ARG D 1 44 ? 6.702 -12.867 23.412 1.00 61.01 37 ARG D O 1
ATOM 1474 N N . ALA D 1 45 ? 5.570 -12.065 21.635 1.00 48.47 38 ALA D N 1
ATOM 1475 C CA . ALA D 1 45 ? 6.737 -12.185 20.769 1.00 46.33 38 ALA D CA 1
ATOM 1476 C C . ALA D 1 45 ? 7.874 -11.287 21.237 1.00 41.25 38 ALA D C 1
ATOM 1477 O O . ALA D 1 45 ? 9.024 -11.732 21.300 1.00 47.32 38 ALA D O 1
ATOM 1479 N N . GLU D 1 46 ? 7.563 -10.033 21.596 1.00 45.58 39 GLU D N 1
ATOM 1480 C CA . GLU D 1 46 ? 8.591 -9.096 22.047 1.00 41.14 39 GLU D CA 1
ATOM 1481 C C . GLU D 1 46 ? 9.338 -9.634 23.271 1.00 40.64 39 GLU D C 1
ATOM 1482 O O . GLU D 1 46 ? 10.575 -9.629 23.298 1.00 43.89 39 GLU D O 1
ATOM 1488 N N . LEU D 1 47 ? 8.614 -10.179 24.257 1.00 39.04 40 LEU D N 1
ATOM 1489 C CA . LEU D 1 47 ? 9.287 -10.694 25.449 1.00 45.30 40 LEU D CA 1
ATOM 1490 C C . LEU D 1 47 ? 10.063 -11.980 25.164 1.00 42.15 40 LEU D C 1
ATOM 1491 O O . LEU D 1 47 ? 11.199 -12.123 25.628 1.00 37.89 40 LEU D O 1
ATOM 1496 N N . THR D 1 48 ? 9.480 -12.933 24.418 1.00 57.75 41 THR D N 1
ATOM 1497 C CA . THR D 1 48 ? 10.205 -14.177 24.105 1.00 48.43 41 THR D CA 1
ATOM 1498 C C . THR D 1 48 ? 11.488 -13.897 23.318 1.00 53.86 41 THR D C 1
ATOM 1499 O O . THR D 1 48 ? 12.534 -14.531 23.552 1.00 55.95 41 THR D O 1
ATOM 1503 N N . ARG D 1 49 ? 11.440 -12.905 22.416 1.00 44.15 42 ARG D N 1
ATOM 1504 C CA . ARG D 1 49 ? 12.619 -12.549 21.641 1.00 46.10 42 ARG D CA 1
ATOM 1505 C C . ARG D 1 49 ? 13.660 -11.885 22.530 1.00 44.90 42 ARG D C 1
ATOM 1506 O O . ARG D 1 49 ? 14.855 -12.221 22.464 1.00 49.85 42 ARG D O 1
ATOM 1514 N N . LEU D 1 50 ? 13.208 -10.962 23.389 1.00 41.39 43 LEU D N 1
ATOM 1515 C CA . LEU D 1 50 ? 14.087 -10.311 24.347 1.00 38.73 43 LEU D CA 1
ATOM 1516 C C . LEU D 1 50 ? 14.776 -11.321 25.244 1.00 42.19 43 LEU D C 1
ATOM 1517 O O . LEU D 1 50 ? 15.964 -11.183 25.520 1.00 43.46 43 LEU D O 1
ATOM 1522 N N . MET D 1 51 ? 14.072 -12.378 25.644 1.00 45.44 44 MET D N 1
ATOM 1523 C CA . MET D 1 51 ? 14.646 -13.378 26.537 1.00 35.72 44 MET D CA 1
ATOM 1524 C C . MET D 1 51 ? 15.623 -14.305 25.833 1.00 47.97 44 MET D C 1
ATOM 1525 O O . MET D 1 51 ? 16.597 -14.747 26.461 1.00 44.61 44 MET D O 1
ATOM 1530 N N . VAL D 1 52 ? 15.381 -14.633 24.553 1.00 46.53 45 VAL D N 1
ATOM 1531 C CA . VAL D 1 52 ? 16.396 -15.366 23.793 1.00 39.37 45 VAL D CA 1
ATOM 1532 C C . VAL D 1 52 ? 17.678 -14.545 23.705 1.00 37.81 45 VAL D C 1
ATOM 1533 O O . VAL D 1 52 ? 18.791 -15.038 23.988 1.00 42.68 45 VAL D O 1
ATOM 1537 N N . GLU D 1 53 ? 17.523 -13.259 23.376 1.00 48.35 46 GLU D N 1
ATOM 1538 C CA . GLU D 1 53 ? 18.652 -12.336 23.357 1.00 42.11 46 GLU D CA 1
ATOM 1539 C C . GLU D 1 53 ? 19.296 -12.221 24.727 1.00 51.03 46 GLU D C 1
ATOM 1540 O O . GLU D 1 53 ? 20.520 -12.107 24.846 1.00 51.24 46 GLU D O 1
ATOM 1546 N N . GLU D 1 54 ? 18.490 -12.270 25.775 1.00 50.87 47 GLU D N 1
ATOM 1547 C CA . GLU D 1 54 ? 19.010 -12.035 27.110 1.00 43.39 47 GLU D CA 1
ATOM 1548 C C . GLU D 1 54 ? 19.858 -13.202 27.578 1.00 39.47 47 GLU D C 1
ATOM 1549 O O . GLU D 1 54 ? 20.947 -12.998 28.125 1.00 43.67 47 GLU D O 1
ATOM 1555 N N . LYS D 1 55 ? 19.389 -14.429 27.346 1.00 41.58 48 LYS D N 1
ATOM 1556 C CA . LYS D 1 55 ? 20.170 -15.611 27.722 1.00 43.18 48 LYS D CA 1
ATOM 1557 C C . LYS D 1 55 ? 21.470 -15.700 26.934 1.00 51.15 48 LYS D C 1
ATOM 1558 O O . LYS D 1 55 ? 22.534 -15.987 27.513 1.00 44.09 48 LYS D O 1
ATOM 1564 N N . ALA D 1 56 ? 21.403 -15.445 25.611 1.00 49.93 49 ALA D N 1
ATOM 1565 C CA . ALA D 1 56 ? 22.617 -15.422 24.798 1.00 43.86 49 ALA D CA 1
ATOM 1566 C C . ALA D 1 56 ? 23.600 -14.368 25.295 1.00 47.48 49 ALA D C 1
ATOM 1567 O O . ALA D 1 56 ? 24.802 -14.654 25.463 1.00 46.05 49 ALA D O 1
ATOM 1569 N N . ARG D 1 57 ? 23.098 -13.146 25.536 1.00 42.09 50 ARG D N 1
ATOM 1570 C CA . ARG D 1 57 ? 23.943 -12.043 25.974 1.00 49.37 50 ARG D CA 1
ATOM 1571 C C . ARG D 1 57 ? 24.581 -12.350 27.307 1.00 51.39 50 ARG D C 1
ATOM 1572 O O . ARG D 1 57 ? 25.776 -12.111 27.487 1.00 59.83 50 ARG D O 1
ATOM 1580 N N . TRP D 1 58 ? 23.821 -12.913 28.241 1.00 49.77 51 TRP D N 1
ATOM 1581 C CA . TRP D 1 58 ? 24.405 -13.185 29.541 1.00 48.12 51 TRP D CA 1
ATOM 1582 C C . TRP D 1 58 ? 25.367 -14.352 29.516 1.00 52.74 51 TRP D C 1
ATOM 1583 O O . TRP D 1 58 ? 26.291 -14.370 30.332 1.00 53.12 51 TRP D O 1
ATOM 1594 N N . GLN D 1 59 ? 25.239 -15.285 28.567 1.00 55.60 52 GLN D N 1
ATOM 1595 C CA . GLN D 1 59 ? 26.336 -16.245 28.422 1.00 51.66 52 GLN D CA 1
ATOM 1596 C C . GLN D 1 59 ? 27.603 -15.559 27.925 1.00 58.62 52 GLN D C 1
ATOM 1597 O O . GLN D 1 59 ? 28.696 -15.820 28.452 1.00 55.38 52 GLN D O 1
ATOM 1603 N N . ARG D 1 60 ? 27.465 -14.646 26.957 1.00 46.87 53 ARG D N 1
ATOM 1604 C CA . ARG D 1 60 ? 28.607 -13.841 26.521 1.00 48.98 53 ARG D CA 1
ATOM 1605 C C . ARG D 1 60 ? 29.226 -13.046 27.681 1.00 57.31 53 ARG D C 1
ATOM 1606 O O . ARG D 1 60 ? 30.453 -12.960 27.804 1.00 57.90 53 ARG D O 1
ATOM 1614 N N . ILE D 1 61 ? 28.390 -12.454 28.531 1.00 51.73 54 ILE D N 1
ATOM 1615 C CA . ILE D 1 61 ? 28.863 -11.658 29.660 1.00 44.95 54 ILE D CA 1
ATOM 1616 C C . ILE D 1 61 ? 29.580 -12.544 30.672 1.00 55.96 54 ILE D C 1
ATOM 1617 O O . ILE D 1 61 ? 30.589 -12.140 31.261 1.00 52.28 54 ILE D O 1
ATOM 1622 N N . GLN D 1 62 ? 29.080 -13.771 30.876 1.00 55.21 55 GLN D N 1
ATOM 1623 C CA . GLN D 1 62 ? 29.781 -14.740 31.715 1.00 56.40 55 GLN D CA 1
ATOM 1624 C C . GLN D 1 62 ? 31.166 -15.029 31.165 1.00 63.55 55 GLN D C 1
ATOM 1625 O O . GLN D 1 62 ? 32.129 -15.173 31.930 1.00 62.10 55 GLN D O 1
ATOM 1631 N N . GLU D 1 63 ? 31.273 -15.120 29.832 1.00 67.64 56 GLU D N 1
ATOM 1632 C CA . GLU D 1 63 ? 32.574 -15.291 29.183 1.00 66.65 56 GLU D CA 1
ATOM 1633 C C . GLU D 1 63 ? 33.490 -14.102 29.469 1.00 57.60 56 GLU D C 1
ATOM 1634 O O . GLU D 1 63 ? 34.608 -14.269 29.967 1.00 59.77 56 GLU D O 1
ATOM 1640 N N . LEU D 1 64 ? 33.022 -12.889 29.143 1.00 56.35 57 LEU D N 1
ATOM 1641 C CA . LEU D 1 64 ? 33.832 -11.681 29.304 1.00 53.17 57 LEU D CA 1
ATOM 1642 C C . LEU D 1 64 ? 34.253 -11.465 30.753 1.00 68.11 57 LEU D C 1
ATOM 1643 O O . LEU D 1 64 ? 35.336 -10.928 31.021 1.00 69.64 57 LEU D O 1
ATOM 1648 N N . LEU D 1 65 ? 33.400 -11.853 31.702 1.00 58.52 58 LEU D N 1
ATOM 1649 C CA . LEU D 1 65 ? 33.729 -11.685 33.108 1.00 53.98 58 LEU D CA 1
ATOM 1650 C C . LEU D 1 65 ? 34.683 -12.778 33.570 1.00 68.22 58 LEU D C 1
ATOM 1651 O O . LEU D 1 65 ? 35.666 -12.499 34.264 1.00 65.68 58 LEU D O 1
ATOM 1656 N N . GLY D 1 66 ? 34.422 -14.019 33.168 1.00 79.47 59 GLY D N 1
ATOM 1657 C CA . GLY D 1 66 ? 35.292 -15.136 33.492 1.00 72.85 59 GLY D CA 1
ATOM 1658 C C . GLY D 1 66 ? 36.666 -15.009 32.864 1.00 74.37 59 GLY D C 1
ATOM 1659 O O . GLY D 1 66 ? 37.629 -15.610 33.343 1.00 94.42 59 GLY D O 1
#

Organism: Myxococcus xanthus (strain DK1622) (NCBI:txid246197)

Foldseek 3Di:
DVCPVVVVPVVVVLVVQLVVLVVDDPVVSSVVSNVVSVVVNVVVVVVVVVVD/DVCPVVVVPVVVVLVVQLVVLVPDDDPVSSVVSNVVSVVVVVVVVVVVVVD/DVCVVVVVVVPVVLVVQCVCLVVDPDPVSSVVSNVVSVVVVVVVVVVVVVVD/DVCPVVVVVVVVVLVVQLVCLVVDDDVVSSVVSVVVSVVVVVVVVVVVVVVD

B-factor: mean 50.82, std 16.03, range [23.26, 159.46]

GO terms:
  GO:0140737 encapsulin nanocompartment (C, IDA)

Sequence (207 aa):
SAFDRDFGYLMPFLDRVAAAASDLEDASARAELTRLMVEEKARWQRIQELLGSAFDRDFGYLMPFLDRVAAAASDLEDASARAELTRLMVEEKARWQRIQELLSAFDRDFGYLMPFLDRVAAAASDLEDASARAELTRLMVEEKARWQRIQELLGSAFDRDFGYLMPFLDRVAAAASDLEDASARAELTRLMVEEKARWQRIQELLG